Protein AF-A0A966S1T7-F1 (afdb_monomer)

Structure (mmCIF, N/CA/C/O backbone):
data_AF-A0A966S1T7-F1
#
_entry.id   AF-A0A966S1T7-F1
#
loop_
_atom_site.group_PDB
_atom_site.id
_atom_site.type_symbol
_atom_site.label_atom_id
_atom_site.label_alt_id
_atom_site.label_comp_id
_atom_site.label_asym_id
_atom_site.label_entity_id
_atom_site.label_seq_id
_atom_site.pdbx_PDB_ins_code
_atom_site.Cartn_x
_atom_site.Cartn_y
_atom_site.Cartn_z
_atom_site.occupancy
_atom_site.B_iso_or_equiv
_atom_site.auth_seq_id
_atom_site.auth_comp_id
_atom_site.auth_asym_id
_atom_site.auth_atom_id
_atom_site.pdbx_PDB_model_num
ATOM 1 N N . MET A 1 1 ? 16.660 -21.761 -14.910 1.00 44.38 1 MET A N 1
ATOM 2 C CA . MET A 1 1 ? 16.344 -20.507 -14.194 1.00 44.38 1 MET A CA 1
ATOM 3 C C . MET A 1 1 ? 16.220 -19.428 -15.250 1.00 44.38 1 MET A C 1
ATOM 5 O O . MET A 1 1 ? 17.235 -19.074 -15.832 1.00 44.38 1 MET A O 1
ATOM 9 N N . ASN A 1 2 ? 15.005 -18.988 -15.578 1.00 51.72 2 ASN A N 1
ATOM 10 C CA . ASN A 1 2 ? 14.845 -17.870 -16.508 1.00 51.72 2 ASN A CA 1
ATOM 11 C C . ASN A 1 2 ? 15.323 -16.607 -15.789 1.00 51.72 2 ASN A C 1
ATOM 13 O O . ASN A 1 2 ? 14.786 -16.255 -14.741 1.00 51.72 2 ASN A O 1
ATOM 17 N N . ALA A 1 3 ? 16.387 -15.991 -16.300 1.00 76.38 3 ALA A N 1
ATOM 18 C CA . ALA A 1 3 ? 16.872 -14.723 -15.782 1.00 76.38 3 ALA A CA 1
ATOM 19 C C . ALA A 1 3 ? 15.854 -13.641 -16.159 1.00 76.38 3 ALA A C 1
ATOM 21 O O . ALA A 1 3 ? 15.618 -13.395 -17.342 1.00 76.38 3 ALA A O 1
ATOM 22 N N . TYR A 1 4 ? 15.210 -13.040 -15.161 1.00 85.06 4 TYR A N 1
ATOM 23 C CA . TYR A 1 4 ? 14.404 -11.842 -15.372 1.00 85.06 4 TYR A CA 1
ATOM 24 C C . TYR A 1 4 ? 15.305 -10.680 -15.795 1.00 85.06 4 TYR A C 1
ATOM 26 O O . TYR A 1 4 ? 16.477 -10.658 -15.404 1.00 85.06 4 TYR A O 1
ATOM 34 N N . PRO A 1 5 ? 14.795 -9.714 -16.579 1.00 89.75 5 PRO A N 1
ATOM 35 C CA . PRO A 1 5 ? 15.569 -8.523 -16.881 1.00 89.75 5 PRO A CA 1
ATOM 36 C C . PRO A 1 5 ? 15.854 -7.749 -15.593 1.00 89.75 5 PRO A C 1
ATOM 38 O O . PRO A 1 5 ? 14.998 -7.626 -14.716 1.00 89.75 5 PRO A O 1
ATOM 41 N N . GLU A 1 6 ? 17.074 -7.235 -15.484 1.00 90.12 6 GLU A N 1
ATOM 42 C CA . GLU A 1 6 ? 17.508 -6.477 -14.318 1.00 90.12 6 GLU A CA 1
ATOM 43 C C . GLU A 1 6 ? 17.137 -4.995 -14.490 1.00 90.12 6 GLU A C 1
ATOM 45 O O . GLU A 1 6 ? 17.542 -4.373 -15.485 1.00 90.12 6 GLU A O 1
ATOM 50 N N . PRO A 1 7 ? 16.356 -4.410 -13.563 1.00 92.69 7 PRO A N 1
ATOM 51 C CA . PRO A 1 7 ? 16.005 -2.999 -13.632 1.00 92.69 7 PRO A CA 1
ATOM 52 C C . PRO A 1 7 ? 17.260 -2.131 -13.459 1.00 92.69 7 PRO A C 1
ATOM 54 O O . PRO A 1 7 ? 18.087 -2.362 -12.583 1.00 92.69 7 PRO A O 1
ATOM 57 N N . GLN A 1 8 ? 17.401 -1.109 -14.302 1.00 94.44 8 GLN A N 1
ATOM 58 C CA . GLN A 1 8 ? 18.573 -0.221 -14.343 1.00 94.44 8 GLN A CA 1
ATOM 59 C C . GLN A 1 8 ? 18.478 0.954 -13.352 1.00 94.44 8 GLN A C 1
ATOM 61 O O . GLN A 1 8 ? 19.361 1.810 -13.292 1.00 94.44 8 GLN A O 1
ATOM 66 N N . CYS A 1 9 ? 17.378 1.031 -12.606 1.00 92.81 9 CYS A N 1
ATOM 67 C CA . CYS A 1 9 ? 17.121 1.971 -11.523 1.00 92.81 9 CYS A CA 1
ATOM 68 C C . CYS A 1 9 ? 16.110 1.337 -10.545 1.00 92.81 9 CYS A C 1
ATOM 70 O O . CYS A 1 9 ? 15.500 0.323 -10.891 1.00 92.81 9 CYS A O 1
ATOM 72 N N . PRO A 1 10 ? 15.897 1.914 -9.350 1.00 95.19 10 PRO A N 1
ATOM 73 C CA . PRO A 1 10 ? 14.843 1.491 -8.438 1.00 95.19 10 PRO A CA 1
ATOM 74 C C . PRO A 1 10 ? 13.493 1.382 -9.143 1.00 95.19 10 PRO A C 1
ATOM 76 O O . PRO A 1 10 ? 13.160 2.218 -9.990 1.00 95.19 10 PRO A O 1
ATOM 79 N N . ILE A 1 11 ? 12.701 0.379 -8.767 1.00 94.94 11 ILE A N 1
ATOM 80 C CA . ILE A 1 11 ? 11.335 0.250 -9.268 1.00 94.94 11 ILE A CA 1
ATOM 81 C C . ILE A 1 11 ? 10.472 1.385 -8.712 1.00 94.94 11 ILE A C 1
ATOM 83 O O . ILE A 1 11 ? 10.557 1.742 -7.535 1.00 94.94 11 ILE A O 1
ATOM 87 N N . ILE A 1 12 ? 9.645 1.973 -9.571 1.00 94.75 12 ILE A N 1
ATOM 88 C CA . ILE A 1 12 ? 8.763 3.077 -9.195 1.00 94.75 12 ILE A CA 1
ATOM 89 C C . ILE A 1 12 ? 7.425 2.480 -8.774 1.00 94.75 12 ILE A C 1
ATOM 91 O O . ILE A 1 12 ? 6.730 1.880 -9.591 1.00 94.75 12 ILE A O 1
ATOM 95 N N . ILE A 1 13 ? 7.068 2.647 -7.504 1.00 94.38 13 ILE A N 1
ATOM 96 C CA . ILE A 1 13 ? 5.838 2.104 -6.920 1.00 94.38 13 ILE A CA 1
ATOM 97 C C . ILE A 1 13 ? 4.920 3.263 -6.543 1.00 94.38 13 ILE A C 1
ATOM 99 O O . ILE A 1 13 ? 5.380 4.290 -6.050 1.00 94.38 13 ILE A O 1
ATOM 103 N N . ARG A 1 14 ? 3.610 3.092 -6.718 1.00 92.31 14 ARG A N 1
ATOM 104 C CA . ARG A 1 14 ? 2.630 4.033 -6.165 1.00 92.31 14 ARG A CA 1
ATOM 105 C C . ARG A 1 14 ? 2.341 3.690 -4.711 1.00 92.31 14 ARG A C 1
ATOM 107 O O . ARG A 1 14 ? 1.796 2.620 -4.425 1.00 92.31 14 ARG A O 1
ATOM 114 N N . TYR A 1 15 ? 2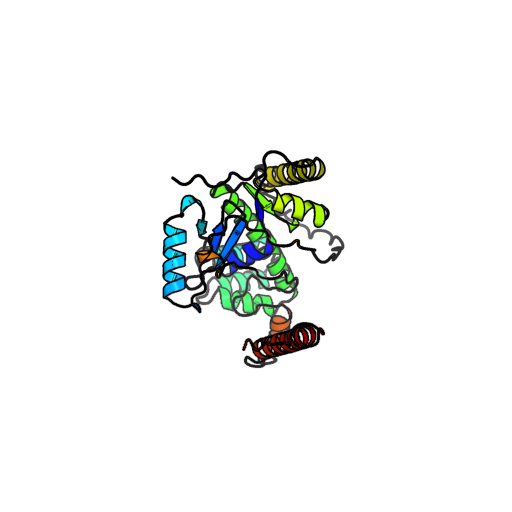.688 4.596 -3.805 1.00 91.88 15 TYR A N 1
ATOM 115 C CA . TYR A 1 15 ? 2.495 4.420 -2.372 1.00 91.88 15 TYR A CA 1
ATOM 116 C C . TYR A 1 15 ? 1.029 4.149 -2.018 1.00 91.88 15 TYR A C 1
ATOM 118 O O . TYR A 1 15 ? 0.757 3.208 -1.279 1.00 91.88 15 TYR A O 1
ATOM 126 N N . HIS A 1 16 ? 0.082 4.912 -2.572 1.00 90.12 16 HIS A N 1
ATOM 127 C CA . HIS A 1 16 ? -1.339 4.766 -2.221 1.00 90.12 16 HIS A CA 1
ATOM 128 C C . HIS A 1 16 ? -1.910 3.382 -2.560 1.00 90.12 16 HIS A C 1
ATOM 130 O O . HIS A 1 16 ? -2.676 2.827 -1.776 1.00 90.12 16 HIS A O 1
ATOM 136 N N . ARG A 1 17 ? -1.506 2.782 -3.688 1.00 91.75 17 ARG A N 1
ATOM 137 C CA . ARG A 1 17 ? -1.959 1.431 -4.056 1.00 91.75 17 ARG A CA 1
ATOM 138 C C . ARG A 1 17 ? -1.378 0.373 -3.136 1.00 91.75 17 ARG A C 1
ATOM 140 O O . ARG A 1 17 ? -2.075 -0.565 -2.764 1.00 91.75 17 ARG A O 1
ATOM 147 N N . LEU A 1 18 ? -0.108 0.526 -2.763 1.00 94.06 18 LEU A N 1
ATOM 148 C CA . LEU A 1 18 ? 0.525 -0.402 -1.835 1.00 94.06 18 LEU A CA 1
ATOM 149 C C . LEU A 1 18 ? -0.058 -0.253 -0.426 1.00 94.06 18 LEU A C 1
ATOM 151 O O . LEU A 1 18 ? -0.283 -1.255 0.242 1.00 94.06 18 LEU A O 1
ATOM 155 N N . LEU A 1 19 ? -0.376 0.970 -0.003 1.00 92.94 19 LEU A N 1
ATOM 156 C CA . LEU A 1 19 ? -1.130 1.230 1.219 1.00 92.94 19 LEU A CA 1
ATOM 157 C C . LEU A 1 19 ? -2.484 0.522 1.195 1.00 92.94 19 LEU A C 1
ATOM 159 O O . LEU A 1 19 ? -2.808 -0.195 2.135 1.00 92.94 19 LEU A O 1
ATOM 163 N N . GLU A 1 20 ? -3.248 0.670 0.115 1.00 90.62 20 GLU A N 1
ATOM 164 C CA . GLU A 1 20 ? -4.546 0.016 -0.025 1.00 90.62 20 GLU A CA 1
ATOM 165 C C . GLU A 1 20 ? -4.427 -1.513 0.012 1.00 90.62 20 GLU A C 1
ATOM 167 O O . GLU A 1 20 ? -5.195 -2.162 0.722 1.00 90.62 20 GLU A O 1
ATOM 172 N N . ALA A 1 21 ? -3.421 -2.082 -0.660 1.00 92.81 21 ALA A N 1
ATOM 173 C CA . ALA A 1 21 ? -3.119 -3.510 -0.597 1.00 92.81 21 ALA A CA 1
ATOM 174 C C . ALA A 1 21 ? -2.789 -3.962 0.837 1.00 92.81 21 ALA A C 1
ATOM 176 O O . ALA A 1 21 ? -3.342 -4.947 1.310 1.00 92.81 21 ALA A O 1
ATOM 177 N N . PHE A 1 22 ? -1.950 -3.225 1.573 1.00 92.75 22 PHE A N 1
ATOM 178 C CA . PHE A 1 22 ? -1.634 -3.524 2.979 1.00 92.75 22 PHE A CA 1
ATOM 179 C C . PHE A 1 22 ? -2.853 -3.433 3.899 1.00 92.75 22 PHE A C 1
ATOM 181 O O . PHE A 1 22 ? -2.968 -4.188 4.862 1.00 92.75 22 PHE A O 1
ATOM 188 N N . SER A 1 23 ? -3.738 -2.478 3.635 1.00 88.12 23 SER A N 1
ATOM 189 C CA . SER A 1 23 ? -4.919 -2.236 4.453 1.00 88.12 23 SER A CA 1
ATOM 190 C C . SER A 1 23 ? -6.055 -3.222 4.187 1.00 88.12 23 SER A C 1
ATOM 192 O O . SER A 1 23 ? -6.834 -3.504 5.097 1.00 88.12 23 SER A O 1
ATOM 194 N N . ARG A 1 24 ? -6.175 -3.716 2.949 1.00 86.94 24 ARG A N 1
ATOM 195 C CA . ARG A 1 24 ? -7.261 -4.608 2.514 1.00 86.94 24 ARG A CA 1
ATOM 196 C C . ARG A 1 24 ? -6.869 -6.076 2.422 1.00 86.94 24 ARG A C 1
ATOM 198 O O . ARG A 1 24 ? -7.763 -6.894 2.257 1.00 86.94 24 ARG A O 1
ATOM 205 N N . SER A 1 25 ? -5.580 -6.395 2.513 1.00 86.81 25 SER A N 1
ATOM 206 C CA . SER A 1 25 ? -5.106 -7.777 2.554 1.00 86.81 25 SER A CA 1
ATOM 207 C C . SER A 1 25 ? -5.648 -8.479 3.801 1.00 86.81 25 SER A C 1
ATOM 209 O O . SER A 1 25 ? -5.360 -8.076 4.933 1.00 86.81 25 SER A O 1
ATOM 211 N N . ASP A 1 26 ? -6.450 -9.515 3.583 1.00 84.50 26 ASP A N 1
ATOM 212 C CA . ASP A 1 26 ? -7.080 -10.351 4.604 1.00 84.50 26 ASP A CA 1
ATOM 213 C C . ASP A 1 26 ? -7.196 -11.796 4.100 1.00 84.50 26 ASP A C 1
ATOM 215 O O . ASP A 1 26 ? -6.603 -12.153 3.084 1.00 84.50 26 ASP A O 1
ATOM 219 N N . ASP A 1 27 ? -7.889 -12.666 4.830 1.00 81.50 27 ASP A N 1
ATOM 220 C CA . ASP A 1 27 ? -7.986 -14.087 4.482 1.00 81.50 27 ASP A CA 1
ATOM 221 C C . ASP A 1 27 ? -8.718 -14.353 3.155 1.00 81.50 27 ASP A C 1
ATOM 223 O O . ASP A 1 27 ? -8.513 -15.411 2.569 1.00 81.50 27 ASP A O 1
ATOM 227 N N . GLU A 1 28 ? -9.492 -13.390 2.648 1.00 81.56 28 GLU A N 1
ATOM 228 C CA . GLU A 1 28 ? -10.223 -13.488 1.379 1.00 81.56 28 GLU A CA 1
ATOM 229 C C . GLU A 1 28 ? -9.525 -12.738 0.235 1.00 81.56 28 GLU A C 1
ATOM 231 O O . GLU A 1 28 ? -9.778 -13.009 -0.936 1.00 81.56 28 GLU A O 1
ATOM 236 N N . ARG A 1 29 ? -8.655 -11.775 0.555 1.00 86.25 29 ARG A N 1
ATOM 237 C CA . ARG A 1 29 ? -8.038 -10.864 -0.414 1.00 86.25 29 ARG A CA 1
ATOM 238 C C . ARG A 1 29 ? -6.527 -10.949 -0.360 1.00 86.25 29 ARG A C 1
ATOM 240 O O . ARG A 1 29 ? -5.885 -10.322 0.483 1.00 86.25 29 ARG A O 1
ATOM 247 N N . ASP A 1 30 ? -5.954 -11.662 -1.322 1.00 91.75 30 ASP A N 1
ATOM 248 C CA . ASP A 1 30 ? -4.508 -11.787 -1.453 1.00 91.75 30 ASP A CA 1
ATOM 249 C C . ASP A 1 30 ? -3.933 -10.783 -2.455 1.00 91.75 30 ASP A C 1
ATOM 251 O O . ASP A 1 30 ? -4.368 -10.671 -3.606 1.00 91.75 30 ASP A O 1
ATOM 255 N N . PHE A 1 31 ? -2.891 -10.078 -2.015 1.00 95.56 31 PHE A N 1
ATOM 256 C CA . PHE A 1 31 ? -2.123 -9.154 -2.839 1.00 95.56 31 PHE A CA 1
ATOM 257 C C . PHE A 1 31 ? -0.670 -9.611 -2.949 1.00 95.56 31 PHE A C 1
ATOM 259 O O . PHE A 1 31 ? -0.078 -10.078 -1.976 1.00 95.56 31 PHE A O 1
ATOM 266 N N . TYR A 1 32 ? -0.062 -9.400 -4.114 1.00 96.25 32 TYR A N 1
ATOM 267 C CA . TYR A 1 32 ? 1.346 -9.689 -4.370 1.00 96.25 32 TYR A CA 1
ATOM 268 C C . TYR A 1 32 ? 2.032 -8.488 -5.014 1.00 96.25 32 TYR A C 1
ATOM 270 O O . TYR A 1 32 ? 1.450 -7.813 -5.858 1.00 96.25 32 TYR A O 1
ATOM 278 N N . LEU A 1 33 ? 3.289 -8.242 -4.653 1.00 96.69 33 LEU A N 1
ATOM 279 C CA . LEU A 1 33 ? 4.147 -7.252 -5.298 1.00 96.69 33 LEU A CA 1
ATOM 280 C C . LEU A 1 33 ? 5.125 -7.939 -6.253 1.00 96.69 33 LEU A C 1
ATOM 282 O O . LEU A 1 33 ? 5.868 -8.837 -5.854 1.00 96.69 33 LEU A O 1
ATOM 286 N N . ASP A 1 34 ? 5.178 -7.463 -7.492 1.00 95.19 34 ASP A N 1
ATOM 287 C CA . ASP A 1 34 ? 6.217 -7.795 -8.459 1.00 95.19 34 ASP A CA 1
ATOM 288 C C . ASP A 1 34 ? 7.508 -7.024 -8.152 1.00 95.19 34 ASP A C 1
ATOM 290 O O . ASP A 1 34 ? 7.573 -5.802 -8.294 1.00 95.19 34 ASP A O 1
ATOM 294 N N . ARG A 1 35 ? 8.570 -7.744 -7.782 1.00 93.25 35 ARG A N 1
ATOM 295 C CA . ARG A 1 35 ? 9.885 -7.152 -7.500 1.00 93.25 35 ARG A CA 1
ATOM 296 C C . ARG A 1 35 ? 10.617 -6.586 -8.713 1.00 93.25 35 ARG A C 1
ATOM 298 O O . ARG A 1 35 ? 11.608 -5.887 -8.524 1.00 93.25 35 ARG A O 1
ATOM 305 N N . ILE A 1 36 ? 10.195 -6.929 -9.926 1.00 92.56 36 ILE A N 1
ATOM 306 C CA . ILE A 1 36 ? 10.909 -6.565 -11.154 1.00 92.56 36 ILE A CA 1
ATOM 307 C C . ILE A 1 36 ? 10.375 -5.254 -11.734 1.00 92.56 36 ILE A C 1
ATOM 309 O O . ILE A 1 36 ? 11.162 -4.416 -12.164 1.00 92.56 36 ILE A O 1
ATOM 313 N N . GLU A 1 37 ? 9.054 -5.054 -11.718 1.00 91.94 37 GLU A N 1
ATOM 314 C CA . GLU A 1 37 ? 8.411 -3.862 -12.301 1.00 91.94 37 GLU A CA 1
ATOM 315 C C . GLU A 1 37 ? 7.580 -3.043 -11.307 1.00 91.94 37 GLU A C 1
ATOM 317 O O . GLU A 1 37 ? 7.163 -1.937 -11.638 1.00 91.94 37 GLU A O 1
ATOM 322 N N . GLY A 1 38 ? 7.329 -3.550 -10.096 1.00 92.69 38 GLY A N 1
ATOM 323 C CA . GLY A 1 38 ? 6.499 -2.866 -9.099 1.00 92.69 38 GLY A CA 1
ATOM 324 C C . GLY A 1 38 ? 4.992 -2.995 -9.322 1.00 92.69 38 GLY A C 1
ATOM 325 O O . GLY A 1 38 ? 4.223 -2.268 -8.693 1.00 92.69 38 GLY A O 1
ATOM 326 N N . ALA A 1 39 ? 4.552 -3.909 -10.192 1.00 94.31 39 ALA A N 1
ATOM 327 C CA . ALA A 1 39 ? 3.140 -4.241 -10.353 1.00 94.31 39 ALA A CA 1
ATOM 328 C C . ALA A 1 39 ? 2.566 -4.845 -9.063 1.00 94.31 39 ALA A C 1
ATOM 330 O O . ALA A 1 39 ? 3.214 -5.667 -8.414 1.00 94.31 39 ALA A O 1
ATOM 331 N N . ILE A 1 40 ? 1.333 -4.475 -8.721 1.00 95.75 40 ILE A N 1
ATOM 332 C CA . ILE A 1 40 ? 0.575 -5.118 -7.646 1.00 95.75 40 ILE A CA 1
ATOM 333 C C . ILE A 1 40 ? -0.435 -6.055 -8.303 1.00 95.75 40 ILE A C 1
ATOM 335 O O . ILE A 1 40 ? -1.181 -5.636 -9.187 1.00 95.75 40 ILE A O 1
ATOM 339 N N . ILE A 1 41 ? -0.435 -7.316 -7.889 1.00 95.56 41 ILE A N 1
ATOM 340 C CA . ILE A 1 41 ? -1.378 -8.342 -8.330 1.00 95.56 41 ILE A CA 1
ATOM 341 C C . ILE A 1 41 ? -2.396 -8.547 -7.214 1.00 95.56 41 ILE A C 1
ATOM 343 O O . ILE A 1 41 ? -2.002 -8.703 -6.061 1.00 95.56 41 ILE A O 1
ATOM 347 N N . TYR A 1 42 ? -3.678 -8.543 -7.554 1.00 94.94 42 TYR A N 1
ATOM 348 C CA . TYR A 1 42 ? -4.786 -8.841 -6.653 1.00 94.94 42 TYR A CA 1
ATOM 349 C C . TYR A 1 42 ? -5.479 -10.110 -7.142 1.00 94.94 42 TYR A C 1
ATOM 351 O O . TYR A 1 42 ? -6.010 -10.126 -8.255 1.00 94.94 42 TYR A O 1
ATOM 359 N N . LEU A 1 43 ? -5.443 -11.175 -6.338 1.00 90.44 43 LEU A N 1
ATOM 360 C CA . LEU A 1 43 ? -6.166 -12.407 -6.643 1.00 90.44 43 LEU A CA 1
ATOM 361 C C . LEU A 1 43 ? -7.645 -12.205 -6.322 1.00 90.44 43 LEU A C 1
ATOM 363 O O . LEU A 1 43 ? -8.091 -12.373 -5.192 1.00 90.44 43 LEU A O 1
ATOM 367 N N . ASP A 1 44 ? -8.379 -11.793 -7.346 1.00 81.56 44 ASP A N 1
ATOM 368 C CA . ASP A 1 44 ? -9.812 -11.570 -7.272 1.00 81.56 44 ASP A CA 1
ATOM 369 C C . ASP A 1 44 ? -10.566 -12.905 -7.318 1.00 81.56 44 ASP A C 1
ATOM 371 O O . ASP A 1 44 ? -10.590 -13.567 -8.359 1.00 81.56 44 ASP A O 1
ATOM 375 N N . LEU A 1 45 ? -11.169 -13.297 -6.192 1.00 81.00 45 LEU A N 1
ATOM 376 C CA . LEU A 1 45 ? -11.943 -14.537 -6.075 1.00 81.00 45 LEU A CA 1
ATOM 377 C C . LEU A 1 45 ? -13.242 -14.515 -6.897 1.00 81.00 45 LEU A C 1
ATOM 379 O O . LEU A 1 45 ? -13.829 -15.571 -7.121 1.00 81.00 45 LEU A O 1
ATOM 383 N N . ASP A 1 46 ? -13.664 -13.346 -7.390 1.00 84.12 46 ASP A N 1
ATOM 384 C CA . ASP A 1 46 ? -14.827 -13.215 -8.274 1.00 84.12 46 ASP A CA 1
ATOM 385 C C . ASP A 1 46 ? -14.542 -13.708 -9.711 1.00 84.12 46 ASP A C 1
ATOM 387 O O . ASP A 1 46 ? -15.452 -13.806 -10.541 1.00 84.12 46 ASP A O 1
ATOM 391 N N . LYS A 1 47 ? -13.280 -14.019 -10.039 1.00 85.94 47 LYS A N 1
ATOM 392 C CA . LYS A 1 47 ? -12.871 -14.531 -11.356 1.00 85.94 47 LYS A CA 1
ATOM 393 C C . LYS A 1 47 ? -13.112 -16.040 -11.508 1.00 85.94 47 LYS A C 1
ATOM 395 O O . LYS A 1 47 ? -13.263 -16.754 -10.519 1.00 85.94 47 LYS A O 1
ATOM 400 N N . PRO A 1 48 ? -13.125 -16.565 -12.752 1.00 91.56 48 PRO A N 1
ATOM 401 C CA . PRO A 1 48 ? -13.267 -17.998 -12.987 1.00 91.56 48 PRO A CA 1
ATOM 402 C C . PRO A 1 48 ? -12.194 -18.815 -12.255 1.00 91.56 48 PRO A C 1
ATOM 404 O O . PRO A 1 48 ? -11.010 -18.485 -12.298 1.00 91.56 48 PRO A O 1
ATOM 407 N N . GLU A 1 49 ? -12.601 -19.926 -11.638 1.00 90.75 49 GLU A N 1
ATOM 408 C CA . GLU A 1 49 ? -11.720 -20.782 -10.826 1.00 90.75 49 GLU A CA 1
ATOM 409 C C . GLU A 1 49 ? -10.491 -21.287 -11.606 1.00 90.75 49 GLU A C 1
ATOM 411 O O . GLU A 1 49 ? -9.403 -21.427 -11.046 1.00 90.75 49 GLU A O 1
ATOM 416 N N . GLU A 1 50 ? -10.642 -21.539 -12.908 1.00 92.50 50 GLU A N 1
ATOM 417 C CA . GLU A 1 50 ? -9.538 -21.942 -13.784 1.00 92.50 50 GLU A CA 1
ATOM 418 C C . GLU A 1 50 ? -8.473 -20.840 -13.906 1.00 92.50 50 GLU A C 1
ATOM 420 O O . GLU A 1 50 ? -7.288 -21.126 -13.731 1.00 92.50 50 GLU A O 1
ATOM 425 N N . GLU A 1 51 ? -8.884 -19.580 -14.106 1.00 91.44 51 GLU A N 1
ATOM 426 C CA . GLU A 1 51 ? -7.969 -18.432 -14.189 1.00 91.44 51 GLU A CA 1
ATOM 427 C C . GLU A 1 51 ? -7.229 -18.208 -12.865 1.00 91.44 51 GLU A C 1
ATOM 429 O O . GLU A 1 51 ? -6.025 -17.953 -12.864 1.00 91.44 51 GLU A O 1
ATOM 434 N N . ILE A 1 52 ? -7.929 -18.342 -11.733 1.00 91.06 52 ILE A N 1
ATOM 435 C CA . ILE A 1 52 ? -7.334 -18.208 -10.395 1.00 91.06 52 ILE A CA 1
ATOM 436 C C . ILE A 1 52 ? -6.274 -19.293 -10.185 1.00 91.06 52 ILE A C 1
ATOM 438 O O . ILE A 1 52 ? -5.142 -18.988 -9.817 1.00 91.06 52 ILE A O 1
ATOM 442 N N . LYS A 1 53 ? -6.592 -20.557 -10.493 1.00 93.00 53 LYS A N 1
ATOM 443 C CA . LYS A 1 53 ? -5.639 -21.672 -10.369 1.00 93.00 53 LYS A CA 1
ATOM 444 C C . LYS A 1 53 ? -4.421 -21.502 -11.272 1.00 93.00 53 LYS A C 1
ATOM 446 O O . LYS A 1 53 ? -3.319 -21.908 -10.901 1.00 93.00 53 LYS A O 1
ATOM 451 N N . GLU A 1 54 ? -4.591 -20.954 -12.472 1.00 93.81 54 GLU A N 1
ATOM 452 C CA . GLU A 1 54 ? -3.470 -20.644 -13.362 1.00 93.81 54 GLU A CA 1
ATOM 453 C C . GLU A 1 54 ? -2.608 -19.500 -12.823 1.00 93.81 54 GLU A C 1
ATOM 455 O O . GLU A 1 54 ? -1.380 -19.620 -12.808 1.00 93.81 54 GLU A O 1
ATOM 460 N N . ALA A 1 55 ? -3.230 -18.436 -12.312 1.00 93.25 55 ALA A N 1
ATOM 461 C CA . ALA A 1 55 ? -2.529 -17.333 -11.666 1.00 93.25 55 ALA A CA 1
ATOM 462 C C . ALA A 1 55 ? -1.743 -17.804 -10.432 1.00 93.25 55 ALA A C 1
ATOM 464 O O . ALA A 1 55 ? -0.567 -17.474 -10.290 1.00 93.25 55 ALA A O 1
ATOM 465 N N . GLU A 1 56 ? -2.333 -18.641 -9.579 1.00 92.88 56 GLU A N 1
ATOM 466 C CA . GLU A 1 56 ? -1.655 -19.238 -8.424 1.00 92.88 56 GLU A CA 1
ATOM 467 C C . GLU A 1 56 ? -0.462 -20.104 -8.834 1.00 92.88 56 GLU A C 1
ATOM 469 O O . GLU A 1 56 ? 0.606 -20.032 -8.219 1.00 92.88 56 GLU A O 1
ATOM 474 N N . LYS A 1 57 ? -0.605 -20.922 -9.884 1.00 93.75 57 LYS A N 1
ATOM 475 C CA . LYS A 1 57 ? 0.510 -21.715 -10.422 1.00 93.75 57 LYS A CA 1
ATOM 476 C C . LYS A 1 57 ? 1.646 -20.814 -10.893 1.00 93.75 57 LYS A C 1
ATOM 478 O O . LYS A 1 57 ? 2.796 -21.098 -10.562 1.00 93.75 57 LYS A O 1
ATOM 483 N N . GLU A 1 58 ? 1.336 -19.736 -11.611 1.00 93.12 58 GLU A N 1
ATOM 484 C CA . GLU A 1 58 ? 2.321 -18.760 -12.084 1.00 93.12 58 GLU A CA 1
ATOM 485 C C . GLU A 1 58 ? 3.036 -18.073 -10.909 1.00 93.12 58 GLU A C 1
ATOM 487 O O . GLU A 1 58 ? 4.268 -18.045 -10.858 1.00 93.12 58 GLU A O 1
ATOM 492 N N . LEU A 1 59 ? 2.284 -17.582 -9.918 1.00 94.00 59 LEU A N 1
ATOM 493 C CA . LEU A 1 59 ? 2.829 -16.934 -8.720 1.00 94.00 59 LEU A CA 1
ATOM 494 C C . LEU A 1 59 ? 3.748 -17.879 -7.935 1.00 94.00 59 LEU A C 1
ATOM 496 O O . LEU A 1 59 ? 4.845 -17.485 -7.537 1.00 94.00 59 LEU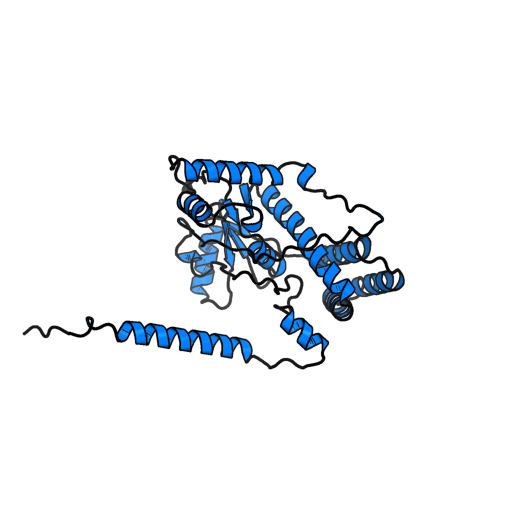 A O 1
ATOM 500 N N . ASN A 1 60 ? 3.349 -19.142 -7.769 1.00 92.44 60 ASN A N 1
ATOM 501 C CA . ASN A 1 60 ? 4.140 -20.155 -7.071 1.00 92.44 60 ASN A CA 1
ATOM 502 C C . ASN A 1 60 ? 5.393 -20.563 -7.858 1.00 92.44 60 ASN A C 1
ATOM 504 O O . ASN A 1 60 ? 6.483 -20.677 -7.286 1.00 92.44 60 ASN A O 1
ATOM 508 N N . HIS A 1 61 ? 5.269 -20.738 -9.178 1.00 92.62 61 HIS A N 1
ATOM 509 C CA . HIS A 1 61 ? 6.396 -21.035 -10.065 1.00 92.62 61 HIS A CA 1
ATOM 510 C C . HIS A 1 61 ? 7.414 -19.882 -10.107 1.00 92.62 61 HIS A C 1
ATOM 512 O O . HIS A 1 61 ? 8.616 -20.087 -10.306 1.00 92.62 61 HIS A O 1
ATOM 518 N N . HIS A 1 62 ? 6.943 -18.660 -9.864 1.00 90.81 62 HIS A N 1
ATOM 519 C CA . HIS A 1 62 ? 7.727 -17.434 -9.848 1.00 90.81 62 HIS A CA 1
ATOM 520 C C . HIS A 1 62 ? 7.754 -16.760 -8.469 1.00 90.81 62 HIS A C 1
ATOM 522 O O . HIS A 1 62 ? 7.803 -15.534 -8.369 1.00 90.81 62 HIS A O 1
ATOM 528 N N . SER A 1 63 ? 7.845 -17.557 -7.401 1.00 87.81 63 SER A N 1
ATOM 529 C CA . SER A 1 63 ? 7.926 -17.088 -6.003 1.00 87.81 63 SER A CA 1
ATOM 530 C C . SER A 1 63 ? 9.130 -16.179 -5.709 1.00 87.81 63 SER A C 1
ATOM 532 O O . SER A 1 63 ? 9.119 -15.369 -4.786 1.00 87.81 63 SER A O 1
ATOM 534 N N . ASN A 1 64 ? 10.179 -16.250 -6.536 1.00 89.12 64 ASN A N 1
ATOM 535 C CA . ASN A 1 64 ? 11.306 -15.316 -6.485 1.00 89.12 64 ASN A CA 1
ATOM 536 C C . ASN A 1 64 ? 11.008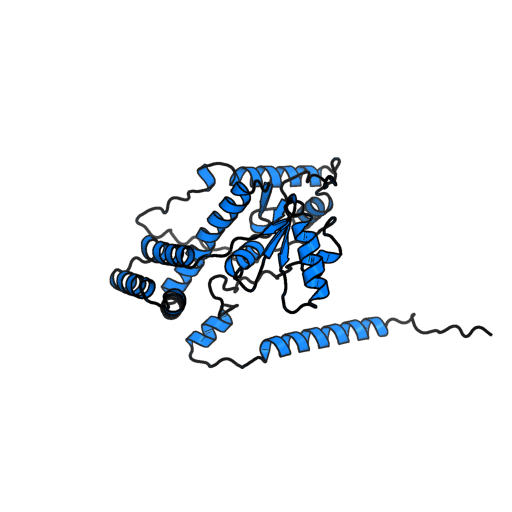 -13.953 -7.137 1.00 89.12 64 ASN A C 1
ATOM 538 O O . ASN A 1 64 ? 11.801 -13.027 -6.998 1.00 89.12 64 ASN A O 1
ATOM 542 N N . ARG A 1 65 ? 9.904 -13.785 -7.852 1.00 92.50 65 ARG A N 1
ATOM 543 C CA . ARG A 1 65 ? 9.507 -12.506 -8.449 1.00 92.50 65 ARG A CA 1
ATOM 544 C C . ARG A 1 65 ? 8.399 -11.849 -7.641 1.00 92.50 65 ARG A C 1
ATOM 546 O O . ARG A 1 65 ? 8.519 -10.671 -7.313 1.00 92.50 65 ARG A O 1
ATOM 553 N N . TYR A 1 66 ? 7.375 -12.621 -7.299 1.00 94.94 66 TYR A N 1
ATOM 554 C CA . TYR A 1 66 ? 6.176 -12.135 -6.630 1.00 94.94 66 TYR A CA 1
ATOM 555 C C . TYR A 1 66 ? 6.251 -12.385 -5.128 1.00 94.94 66 TYR A C 1
ATOM 557 O O . TYR A 1 66 ? 6.493 -13.509 -4.693 1.00 94.94 66 TYR A O 1
ATOM 565 N N . ILE A 1 67 ? 6.050 -11.336 -4.332 1.00 95.25 67 ILE A N 1
ATOM 566 C CA . ILE A 1 67 ? 6.057 -11.426 -2.869 1.00 95.25 67 ILE A CA 1
ATOM 567 C C . ILE A 1 67 ? 4.656 -11.128 -2.341 1.00 95.25 67 ILE A C 1
ATOM 569 O O . ILE A 1 67 ? 4.119 -10.078 -2.691 1.00 95.25 67 ILE A O 1
ATOM 573 N N . PRO A 1 68 ? 4.088 -11.979 -1.471 1.00 95.19 68 PRO A N 1
ATOM 574 C CA . PRO A 1 68 ? 2.800 -11.704 -0.848 1.00 95.19 68 PRO A CA 1
ATOM 575 C C . PRO A 1 68 ? 2.882 -10.482 0.075 1.00 95.19 68 PRO A C 1
ATOM 577 O O . PRO A 1 68 ? 3.789 -10.362 0.905 1.00 95.19 68 PRO A O 1
ATOM 580 N N . VAL A 1 69 ? 1.915 -9.581 -0.063 1.00 95.38 69 VAL A N 1
ATOM 581 C CA . VAL A 1 69 ? 1.722 -8.424 0.814 1.00 95.38 69 VAL A CA 1
ATOM 582 C C . VAL A 1 69 ? 1.203 -8.920 2.169 1.00 95.38 69 VAL A C 1
ATOM 584 O O . VAL A 1 69 ? 0.240 -9.687 2.213 1.00 95.38 69 VAL A O 1
ATOM 587 N N . PRO A 1 70 ? 1.817 -8.510 3.292 1.00 93.44 70 PRO A N 1
ATOM 588 C CA . PRO A 1 70 ? 1.483 -9.051 4.600 1.00 93.44 70 PRO A CA 1
ATOM 589 C C . PRO A 1 70 ? 0.082 -8.624 5.044 1.00 93.44 70 PRO A C 1
ATOM 591 O O . PRO A 1 70 ? -0.271 -7.447 4.973 1.00 93.44 70 PRO A O 1
ATOM 594 N N . LYS A 1 71 ? -0.668 -9.585 5.585 1.00 90.69 71 LYS A N 1
ATOM 595 C CA . LYS A 1 71 ? -1.959 -9.364 6.244 1.00 90.69 71 LYS A CA 1
ATOM 596 C C . LYS A 1 71 ? -1.731 -8.765 7.627 1.00 90.69 71 LYS A C 1
ATOM 598 O O . LYS A 1 71 ? -0.785 -9.141 8.324 1.00 90.69 71 LYS A O 1
ATOM 603 N N . LEU A 1 72 ? -2.584 -7.828 8.030 1.00 86.94 72 LEU A N 1
ATOM 604 C CA . LEU A 1 72 ? -2.508 -7.246 9.365 1.00 86.94 72 LEU A CA 1
ATOM 605 C C . LEU A 1 72 ? -3.174 -8.192 10.362 1.00 86.94 72 LEU A C 1
ATOM 607 O O . LEU A 1 72 ? -4.385 -8.393 10.333 1.00 86.94 72 LEU A O 1
ATOM 611 N N . THR A 1 73 ? -2.389 -8.761 11.272 1.00 88.06 73 THR A N 1
ATOM 612 C CA . THR A 1 73 ? -2.960 -9.624 12.313 1.00 88.06 73 THR A CA 1
ATOM 613 C C . THR A 1 73 ? -3.831 -8.817 13.280 1.00 88.06 73 THR A C 1
ATOM 615 O O . THR A 1 73 ? -3.677 -7.597 13.428 1.00 88.06 73 THR A O 1
ATOM 618 N N . TYR A 1 74 ? -4.720 -9.498 14.008 1.00 85.44 74 TYR A N 1
ATOM 619 C CA . TYR A 1 74 ? -5.506 -8.872 15.078 1.00 85.44 74 TYR A CA 1
ATOM 620 C C . TYR A 1 74 ? -4.610 -8.147 16.099 1.00 85.44 74 TYR A C 1
ATOM 622 O O . TYR A 1 74 ? -4.866 -7.001 16.469 1.00 85.44 74 TYR A O 1
ATOM 630 N N . TYR A 1 75 ? -3.506 -8.784 16.501 1.00 88.31 75 TYR A N 1
ATOM 631 C CA . TYR A 1 75 ? -2.554 -8.209 17.450 1.00 88.31 75 TYR A CA 1
ATOM 632 C C . TYR A 1 75 ? -1.871 -6.945 16.912 1.00 88.31 75 TYR A C 1
ATOM 634 O O . TYR A 1 75 ? -1.754 -5.950 17.627 1.00 88.31 75 TYR A O 1
ATOM 642 N N . GLU A 1 76 ? -1.442 -6.949 15.648 1.00 89.81 76 GLU A N 1
ATOM 643 C CA . GLU A 1 76 ? -0.844 -5.761 15.032 1.00 89.81 76 GLU A CA 1
ATOM 644 C C . GLU A 1 76 ? -1.859 -4.628 14.885 1.00 89.81 76 GLU A C 1
ATOM 646 O O . GLU A 1 76 ? -1.534 -3.485 15.199 1.00 89.81 76 GLU A O 1
ATOM 651 N N . SER A 1 77 ? -3.094 -4.945 14.483 1.00 89.38 77 SER A N 1
ATOM 652 C CA . SER A 1 77 ? -4.197 -3.978 14.418 1.00 89.38 77 SER A CA 1
ATOM 653 C C . SER A 1 77 ? -4.403 -3.301 15.772 1.00 89.38 77 SER A C 1
ATOM 655 O O . SER A 1 77 ? -4.423 -2.073 15.866 1.00 89.38 77 SER A O 1
ATOM 657 N N . LYS A 1 78 ? -4.456 -4.104 16.841 1.00 91.75 78 LYS A N 1
ATOM 658 C CA . LYS A 1 78 ? -4.562 -3.623 18.218 1.00 91.75 78 LYS A CA 1
ATOM 659 C C . LYS A 1 78 ? -3.395 -2.715 18.602 1.00 91.75 78 LYS A C 1
ATOM 661 O O . LYS A 1 78 ? -3.616 -1.632 19.133 1.00 91.75 78 LYS A O 1
ATOM 666 N N . LYS A 1 79 ? -2.160 -3.095 18.268 1.00 92.62 79 LYS A N 1
ATOM 667 C CA . LYS A 1 79 ? -0.969 -2.278 18.548 1.00 92.62 79 LYS A CA 1
ATOM 668 C C . LYS A 1 79 ? -0.959 -0.943 17.811 1.00 92.62 79 LYS A C 1
ATOM 670 O O . LYS A 1 79 ? -0.476 0.038 18.369 1.00 92.62 79 LYS A O 1
ATOM 675 N N . VAL A 1 80 ? -1.484 -0.884 16.587 1.00 92.81 80 VAL A N 1
ATOM 676 C CA . VAL A 1 80 ? -1.634 0.385 15.859 1.00 92.81 80 VAL A CA 1
ATOM 677 C C . VAL A 1 80 ? -2.631 1.295 16.583 1.00 92.81 80 VAL A C 1
ATOM 679 O O . VAL A 1 80 ? -2.311 2.460 16.813 1.00 92.81 80 VAL A O 1
ATOM 682 N N . MET A 1 81 ? -3.783 0.768 17.012 1.00 94.31 81 MET A N 1
ATOM 683 C CA . MET A 1 81 ? -4.769 1.535 17.791 1.00 94.31 81 MET A CA 1
ATOM 684 C C . MET A 1 81 ? -4.188 2.013 19.133 1.00 94.31 81 MET A C 1
ATOM 686 O O . MET A 1 81 ? -4.267 3.195 19.453 1.00 94.31 81 MET A O 1
ATOM 690 N N . GLU A 1 82 ? -3.511 1.139 19.887 1.00 94.69 82 GLU A N 1
ATOM 691 C CA . GLU A 1 82 ? -2.831 1.511 21.139 1.00 94.69 82 GLU A CA 1
ATOM 692 C C . GLU A 1 82 ? -1.755 2.586 20.915 1.00 94.69 82 GLU A C 1
ATOM 694 O O . GLU A 1 82 ? -1.605 3.498 21.730 1.00 94.69 82 GLU A O 1
ATOM 699 N N . GLY A 1 83 ? -0.996 2.489 19.819 1.00 93.94 83 GLY A N 1
ATOM 700 C CA . GLY A 1 83 ? 0.009 3.482 19.441 1.00 93.94 83 GLY A CA 1
ATOM 701 C C . GLY A 1 83 ? -0.613 4.855 19.207 1.00 93.94 83 GLY A C 1
ATOM 702 O O . GLY A 1 83 ? -0.149 5.842 19.774 1.00 93.94 83 GLY A O 1
ATOM 703 N N . PHE A 1 84 ? -1.719 4.912 18.462 1.00 95.62 84 PHE A N 1
ATOM 704 C CA . PHE A 1 84 ? -2.460 6.154 18.242 1.00 95.62 84 PHE A CA 1
ATOM 705 C C . PHE A 1 84 ? -2.910 6.794 19.556 1.00 95.62 84 PHE A C 1
ATOM 707 O O . PHE A 1 84 ? -2.620 7.965 19.813 1.00 95.62 84 PHE A O 1
ATOM 714 N N . VAL A 1 85 ? -3.565 6.007 20.411 1.00 95.25 85 VAL A N 1
ATOM 715 C CA . VAL A 1 85 ? -4.095 6.474 21.696 1.00 95.25 85 VAL A CA 1
ATOM 716 C C . VAL A 1 85 ? -2.983 6.993 22.608 1.00 95.25 85 VAL A C 1
ATOM 718 O O . VAL A 1 85 ? -3.157 7.964 23.339 1.00 95.25 85 VAL A O 1
ATOM 721 N N . ASN A 1 86 ? -1.799 6.386 22.556 1.00 93.06 86 ASN A N 1
ATOM 722 C CA . ASN A 1 86 ? -0.677 6.815 23.381 1.00 93.06 86 ASN A CA 1
ATOM 723 C C . ASN A 1 86 ? 0.083 8.026 22.835 1.00 93.06 86 ASN A C 1
ATOM 725 O O . ASN A 1 86 ? 0.639 8.785 23.632 1.00 93.06 86 ASN A O 1
ATOM 729 N N . GLU A 1 87 ? 0.138 8.199 21.516 1.00 92.50 87 GLU A N 1
ATOM 730 C CA . GLU A 1 87 ? 0.980 9.211 20.871 1.00 92.50 87 GLU A CA 1
ATOM 731 C C . GLU A 1 87 ? 0.224 10.477 20.453 1.00 92.50 87 GLU A C 1
ATOM 733 O O . GLU A 1 87 ? 0.816 11.562 20.427 1.00 92.50 87 GLU A O 1
ATOM 738 N N . LYS A 1 88 ? -1.060 10.350 20.097 1.00 92.56 88 LYS A N 1
ATOM 739 C CA . LYS A 1 88 ? -1.836 11.415 19.441 1.00 92.56 88 LYS A CA 1
ATOM 740 C C . LYS A 1 88 ? -3.065 11.866 20.242 1.00 92.56 88 LYS A C 1
ATOM 742 O O . LYS A 1 88 ? -3.504 13.002 20.058 1.00 92.56 88 LYS A O 1
ATOM 747 N N . VAL A 1 89 ? -3.587 11.032 21.146 1.00 90.69 89 VAL A N 1
ATOM 748 C CA . VAL A 1 89 ? -4.699 11.401 22.041 1.00 90.69 89 VAL A CA 1
ATOM 749 C C . VAL A 1 89 ? -4.133 12.022 23.319 1.00 90.69 89 VAL A C 1
ATOM 751 O O . VAL A 1 89 ? -3.403 11.378 24.073 1.00 90.69 89 VAL A O 1
ATOM 754 N N . TYR A 1 90 ? -4.436 13.302 23.542 1.00 89.75 90 TYR A N 1
ATOM 755 C CA . TYR A 1 90 ? -3.914 14.075 24.679 1.00 89.75 90 TYR A CA 1
ATOM 756 C C . TYR A 1 90 ? -4.909 14.219 25.830 1.00 89.75 90 TYR A C 1
ATOM 758 O O . TYR A 1 90 ? -4.486 14.419 26.966 1.00 89.75 90 TYR A O 1
ATOM 766 N N . ASP A 1 91 ? -6.205 14.142 25.532 1.00 92.19 91 ASP A N 1
ATOM 767 C CA . ASP A 1 91 ? -7.262 14.192 26.535 1.00 92.19 91 ASP A CA 1
ATOM 768 C C . ASP A 1 91 ? -7.306 12.877 27.323 1.00 92.19 91 ASP A C 1
ATOM 770 O O . ASP A 1 91 ? -7.325 11.797 26.729 1.00 92.19 91 ASP A O 1
ATOM 774 N N . ILE A 1 92 ? -7.269 12.970 28.654 1.00 92.06 92 ILE A N 1
ATOM 775 C CA . ILE A 1 92 ? -7.107 11.806 29.538 1.00 92.06 92 ILE A CA 1
ATOM 776 C C . ILE A 1 92 ? -8.369 10.939 29.520 1.00 92.06 92 ILE A C 1
ATOM 778 O O . ILE A 1 92 ? -8.257 9.728 29.345 1.00 92.06 92 ILE A O 1
ATOM 782 N N . ASP A 1 93 ? -9.551 11.549 29.602 1.00 93.12 93 ASP A N 1
ATOM 783 C CA . ASP A 1 93 ? -10.825 10.824 29.637 1.00 93.12 93 ASP A CA 1
ATOM 784 C C . ASP A 1 93 ? -11.078 10.082 28.313 1.00 93.12 93 ASP A C 1
ATOM 786 O O . ASP A 1 93 ? -11.473 8.913 28.291 1.00 93.12 93 ASP A O 1
ATOM 790 N N . THR A 1 94 ? -10.790 10.740 27.185 1.00 92.50 94 THR A N 1
ATOM 791 C CA . THR A 1 94 ? -10.854 10.136 25.845 1.00 92.50 94 THR A CA 1
ATOM 792 C C . THR A 1 94 ? -9.858 8.990 25.710 1.00 92.50 94 THR A C 1
ATOM 794 O O . THR A 1 94 ? -10.179 7.935 25.158 1.00 92.50 94 THR A O 1
ATOM 797 N N . LYS A 1 95 ? -8.640 9.178 26.227 1.00 94.31 95 LYS A N 1
ATOM 798 C CA . LYS A 1 95 ? -7.594 8.160 26.203 1.00 94.31 95 LYS A CA 1
ATOM 799 C C . LYS A 1 95 ? -7.996 6.914 26.992 1.00 94.31 95 LYS A C 1
ATOM 801 O O . LYS A 1 95 ? -7.839 5.814 26.468 1.00 94.31 95 LYS A O 1
ATOM 806 N N . GLU A 1 96 ? -8.511 7.071 28.208 1.00 94.25 96 GLU A N 1
ATOM 807 C CA . GLU A 1 96 ? -8.976 5.950 29.035 1.00 94.25 96 GLU A CA 1
ATOM 808 C C . GLU A 1 96 ? -10.114 5.189 28.347 1.00 94.25 96 GLU A C 1
ATOM 810 O O . GLU A 1 96 ? -9.997 3.980 28.143 1.00 94.25 96 GLU A O 1
ATOM 815 N N . LYS A 1 97 ? -11.138 5.897 27.846 1.00 95.00 97 LYS A N 1
ATOM 816 C CA . LYS A 1 97 ? -12.230 5.278 27.072 1.00 95.00 97 LYS A CA 1
ATOM 817 C C . LYS A 1 97 ? -11.734 4.471 25.876 1.00 95.00 97 LYS A C 1
ATOM 819 O O . LYS A 1 97 ? -12.189 3.351 25.656 1.00 95.00 97 LYS A O 1
ATOM 824 N N . LEU A 1 98 ? -10.816 5.024 25.085 1.00 94.50 98 LEU A N 1
ATOM 825 C CA . LEU A 1 98 ? -10.286 4.337 23.908 1.00 94.50 98 LEU A CA 1
ATOM 826 C C . LEU A 1 98 ? -9.473 3.089 24.283 1.00 94.50 98 LEU A C 1
ATOM 828 O O . LEU A 1 98 ? -9.559 2.081 23.583 1.00 94.50 98 LEU A O 1
ATOM 832 N N . LEU A 1 99 ? -8.709 3.119 25.380 1.00 94.50 99 LEU A N 1
ATOM 833 C CA . LEU A 1 99 ? -7.977 1.942 25.870 1.00 94.50 99 LEU A CA 1
ATOM 834 C C . LEU A 1 99 ? -8.917 0.841 26.379 1.00 94.50 99 LEU A C 1
ATOM 836 O O . LEU A 1 99 ? -8.656 -0.345 26.135 1.00 94.50 99 LEU A O 1
ATOM 840 N N . ASP A 1 100 ? -10.020 1.221 27.020 1.00 94.88 100 ASP A N 1
ATOM 841 C CA . ASP A 1 100 ? -11.068 0.287 27.435 1.00 94.88 100 ASP A CA 1
ATOM 842 C C . ASP A 1 100 ? -11.736 -0.363 26.215 1.00 94.88 100 ASP A C 1
ATOM 844 O O . ASP A 1 100 ? -11.842 -1.590 26.145 1.00 94.88 100 ASP A O 1
ATOM 848 N N . ILE A 1 101 ? -12.085 0.433 25.196 1.00 94.19 101 ILE A N 1
ATOM 849 C CA . ILE A 1 101 ? -12.629 -0.063 23.921 1.00 94.19 101 ILE A CA 1
ATOM 850 C C . ILE A 1 101 ? -11.666 -1.058 23.264 1.00 94.19 101 ILE A C 1
ATOM 852 O O . ILE A 1 101 ? -12.071 -2.152 22.868 1.00 94.19 101 ILE A O 1
ATOM 856 N N . ILE A 1 102 ? -10.377 -0.723 23.198 1.00 93.69 102 ILE A N 1
ATOM 857 C CA . ILE A 1 102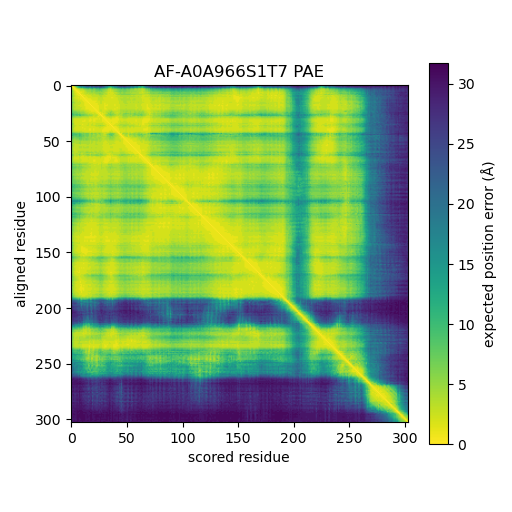 ? -9.330 -1.574 22.618 1.00 93.69 102 ILE A CA 1
ATOM 858 C C . ILE A 1 102 ? -9.182 -2.916 23.366 1.00 93.69 102 ILE A C 1
ATOM 860 O O . ILE A 1 102 ? -8.686 -3.910 22.818 1.00 93.69 102 ILE A O 1
ATOM 864 N N . SER A 1 103 ? -9.593 -2.968 24.630 1.00 91.12 103 SER A N 1
ATOM 865 C CA . SER A 1 103 ? -9.556 -4.173 25.462 1.00 91.12 103 SER A CA 1
ATOM 866 C C . SER A 1 103 ? -10.804 -5.055 25.324 1.00 91.12 103 SER A C 1
ATOM 868 O O . SER A 1 103 ? -10.788 -6.186 25.808 1.00 91.12 103 SER A O 1
ATOM 870 N N . SER A 1 104 ? -11.844 -4.584 24.629 1.00 90.88 104 SER A N 1
ATOM 871 C CA . SER A 1 104 ? -13.096 -5.316 24.386 1.00 90.88 104 SER A CA 1
ATOM 872 C C . SER A 1 104 ? -12.992 -6.375 23.267 1.00 90.88 104 SER A C 1
ATOM 874 O O . SER A 1 104 ? -11.982 -6.460 22.567 1.00 90.88 104 SER A O 1
ATOM 876 N N . GLN A 1 105 ? -14.033 -7.210 23.102 1.00 81.38 105 GLN A N 1
ATOM 877 C CA . GLN A 1 105 ? -14.085 -8.268 22.074 1.00 81.38 105 GLN A CA 1
ATOM 878 C C . GLN A 1 105 ? -14.141 -7.725 20.634 1.00 81.38 105 GLN A C 1
ATOM 880 O O . GLN A 1 105 ? -13.536 -8.320 19.748 1.00 81.38 105 GLN A O 1
ATOM 885 N N . GLU A 1 106 ? -14.804 -6.589 20.408 1.00 86.31 106 GLU A N 1
ATOM 886 C CA . GLU A 1 106 ? -14.966 -5.948 19.088 1.00 86.31 106 GLU A CA 1
ATOM 887 C C . GLU A 1 106 ? -14.142 -4.655 19.012 1.00 86.31 106 GLU A C 1
ATOM 889 O O . GLU A 1 106 ? -14.609 -3.582 18.629 1.00 86.31 106 GLU A O 1
ATOM 894 N N . ALA A 1 107 ? -12.886 -4.753 19.453 1.00 87.06 107 ALA A N 1
ATOM 895 C CA . ALA A 1 107 ? -12.005 -3.610 19.658 1.00 87.06 107 ALA A CA 1
ATOM 896 C C . ALA A 1 107 ? -11.861 -2.716 18.419 1.00 87.06 107 ALA A C 1
ATOM 898 O O . ALA A 1 107 ? -11.833 -1.499 18.558 1.00 87.06 107 ALA A O 1
ATOM 899 N N . LYS A 1 108 ? -11.755 -3.296 17.217 1.00 86.25 108 LYS A N 1
ATOM 900 C CA . LYS A 1 108 ? -11.517 -2.536 15.981 1.00 86.25 108 LYS A CA 1
ATOM 901 C C . LYS A 1 108 ? -12.758 -1.754 15.561 1.00 86.25 108 LYS A C 1
ATOM 903 O O . LYS A 1 108 ? -12.655 -0.565 15.273 1.00 86.25 108 LYS A O 1
ATOM 908 N N . GLU A 1 109 ? -13.911 -2.409 15.519 1.00 85.19 109 GLU A N 1
ATOM 909 C CA . GLU A 1 109 ? -15.180 -1.812 15.114 1.00 85.19 109 GLU A CA 1
ATOM 910 C C . GLU A 1 109 ? -15.581 -0.693 16.076 1.00 85.19 109 GLU A C 1
ATOM 912 O O . GLU A 1 109 ? -15.811 0.427 15.625 1.00 85.19 109 GLU A O 1
ATOM 917 N N . ASN A 1 110 ? -15.552 -0.971 17.381 1.00 88.25 110 ASN A N 1
ATOM 918 C CA . ASN A 1 110 ? -15.914 -0.008 18.421 1.00 88.25 110 ASN A CA 1
ATOM 919 C C . ASN A 1 110 ? -14.937 1.174 18.475 1.00 88.25 110 ASN A C 1
ATOM 921 O O . ASN A 1 110 ? -15.339 2.313 18.706 1.00 88.25 110 ASN A O 1
ATOM 925 N N . PHE A 1 111 ? -13.641 0.924 18.254 1.00 92.00 111 PHE A N 1
ATOM 926 C CA . PHE A 1 111 ? -12.641 1.988 18.186 1.00 92.00 111 PHE A CA 1
ATOM 927 C C . PHE A 1 111 ? -12.911 2.915 17.004 1.00 92.00 111 PHE A C 1
ATOM 929 O O . PHE A 1 111 ? -12.899 4.133 17.163 1.00 92.00 111 PHE A O 1
ATOM 936 N N . LEU A 1 112 ? -13.166 2.345 15.823 1.00 88.69 112 LEU A N 1
ATOM 937 C CA . LEU A 1 112 ? -13.465 3.136 14.637 1.00 88.69 112 LEU A CA 1
ATOM 938 C C . LEU A 1 112 ? -14.765 3.919 14.808 1.00 88.69 112 LEU A C 1
ATOM 940 O O . LEU A 1 112 ? -14.773 5.095 14.481 1.00 88.69 112 LEU A O 1
ATOM 944 N N . GLU A 1 113 ? -15.817 3.311 15.357 1.00 86.12 113 GLU A N 1
ATOM 945 C CA . GLU A 1 113 ? -17.080 3.994 15.666 1.00 86.12 113 GLU A CA 1
ATOM 946 C C . GLU A 1 113 ? -16.862 5.199 16.585 1.00 86.12 113 GLU A C 1
ATOM 948 O O . GLU A 1 113 ? -17.234 6.316 16.230 1.00 86.12 113 GLU A O 1
ATOM 953 N N . PHE A 1 114 ? -16.133 5.012 17.690 1.00 89.81 114 PHE A N 1
ATOM 954 C CA . PHE A 1 114 ? -15.785 6.118 18.578 1.00 89.81 114 PHE A CA 1
ATOM 955 C C . PHE A 1 114 ? -15.011 7.217 17.844 1.00 89.81 114 PHE A C 1
ATOM 957 O O . PHE A 1 114 ? -15.336 8.396 17.965 1.00 89.81 114 PHE A O 1
ATOM 964 N N . VAL A 1 115 ? -13.968 6.852 17.095 1.00 89.31 115 VAL A N 1
ATOM 965 C CA . VAL A 1 115 ? -13.142 7.821 16.364 1.00 89.31 115 VAL A CA 1
ATOM 966 C C . VAL A 1 115 ? -13.977 8.563 15.321 1.00 89.31 115 VAL A C 1
ATOM 968 O O . VAL A 1 115 ? -13.782 9.762 15.140 1.00 89.31 115 VAL A O 1
ATOM 971 N N . PHE A 1 116 ? -14.930 7.893 14.673 1.00 82.75 116 PHE A N 1
ATOM 972 C CA . PHE A 1 116 ? -15.815 8.518 13.699 1.00 82.75 116 PHE A CA 1
ATOM 973 C C . PHE A 1 116 ? -16.734 9.567 14.329 1.00 82.75 116 PHE A C 1
ATOM 975 O O . PHE A 1 116 ? -16.878 10.647 13.758 1.00 82.75 116 PHE A O 1
ATOM 982 N N . ASP A 1 117 ? -17.267 9.310 15.523 1.00 83.31 117 ASP A N 1
ATOM 983 C CA . ASP A 1 117 ? -18.102 10.275 16.253 1.00 83.31 117 ASP A CA 1
ATOM 984 C C . ASP A 1 117 ? -17.320 11.512 16.738 1.00 83.31 117 ASP A C 1
ATOM 986 O O . ASP A 1 117 ? -17.906 12.543 17.075 1.00 83.31 117 ASP A O 1
ATOM 990 N N . HIS A 1 118 ? -15.984 11.445 16.739 1.00 86.06 118 HIS A N 1
ATOM 991 C CA . HIS A 1 118 ? -15.099 12.507 17.209 1.00 86.06 118 HIS A CA 1
ATOM 992 C C . HIS A 1 118 ? -14.197 13.005 16.073 1.00 86.06 118 HIS A C 1
ATOM 994 O O . HIS A 1 118 ? -13.035 12.614 15.967 1.00 86.06 118 HIS A O 1
ATOM 1000 N N . LEU A 1 119 ? -14.702 13.935 15.251 1.00 83.31 119 LEU A N 1
ATOM 1001 C CA . LEU A 1 119 ? -14.015 14.451 14.050 1.00 83.31 119 LEU A CA 1
ATOM 1002 C C . LEU A 1 119 ? -12.548 14.867 14.281 1.00 83.31 119 LEU A C 1
ATOM 1004 O O . LEU A 1 119 ? -11.686 14.606 13.448 1.00 83.31 119 LEU A O 1
ATOM 1008 N N . THR A 1 120 ? -12.232 15.472 15.429 1.00 86.12 120 THR A N 1
ATOM 1009 C CA . THR A 1 120 ? -10.848 15.854 15.756 1.00 86.12 120 THR A CA 1
ATOM 1010 C C . THR A 1 120 ? -9.928 14.654 15.962 1.00 86.12 120 THR A C 1
ATOM 1012 O O . THR A 1 120 ? -8.744 14.730 15.638 1.00 86.12 120 THR A O 1
ATOM 1015 N N . GLU A 1 121 ? -10.439 13.559 16.523 1.00 88.00 121 GLU A N 1
ATOM 1016 C CA . GLU A 1 121 ? -9.682 12.317 16.677 1.00 88.00 121 GLU A CA 1
ATOM 1017 C C . GLU A 1 121 ? -9.609 11.550 15.357 1.00 88.00 121 GLU A C 1
ATOM 1019 O O . GLU A 1 121 ? -8.565 10.973 15.061 1.00 88.00 121 GLU A O 1
ATOM 1024 N N . LEU A 1 122 ? -10.651 11.622 14.523 1.00 87.12 122 LEU A N 1
ATOM 1025 C CA . LEU A 1 122 ? -10.652 11.074 13.167 1.00 87.12 122 LEU A CA 1
ATOM 1026 C C . LEU A 1 122 ? -9.525 11.651 12.304 1.00 87.12 122 LEU A C 1
ATOM 1028 O O . LEU A 1 122 ? -8.754 10.886 11.722 1.00 87.12 122 LEU A O 1
ATOM 1032 N N . ASP A 1 123 ? -9.375 12.977 12.272 1.00 87.06 123 ASP A N 1
ATOM 1033 C CA . ASP A 1 123 ? -8.314 13.636 11.501 1.00 87.06 123 ASP A CA 1
ATOM 1034 C C . ASP A 1 123 ? -6.919 13.200 11.972 1.00 87.06 123 ASP A C 1
ATOM 1036 O O . ASP A 1 123 ? -6.029 12.890 11.168 1.00 87.06 123 ASP A O 1
ATOM 1040 N N . LYS A 1 124 ? -6.717 13.128 13.295 1.00 91.00 124 LYS A N 1
ATOM 1041 C CA . LYS A 1 124 ? -5.455 12.652 13.880 1.00 91.00 124 LYS A CA 1
ATOM 1042 C C . LYS A 1 124 ? -5.212 11.183 13.554 1.00 91.00 124 LYS A C 1
ATOM 1044 O O . LYS A 1 124 ? -4.069 10.812 13.284 1.00 91.00 124 LYS A O 1
ATOM 1049 N N . TRP A 1 125 ? -6.252 10.351 13.605 1.00 92.38 125 TRP A N 1
ATOM 1050 C CA . TRP A 1 125 ? -6.170 8.925 13.311 1.00 92.38 125 TRP A CA 1
ATOM 1051 C C . TRP A 1 125 ? -5.790 8.696 11.854 1.00 92.38 125 TRP A C 1
ATOM 1053 O O . TRP A 1 125 ? -4.862 7.935 11.593 1.00 92.38 125 TRP A O 1
ATOM 1063 N N . GLN A 1 126 ? -6.419 9.404 10.914 1.00 88.81 126 GLN A N 1
ATOM 1064 C CA . GLN A 1 126 ? -6.087 9.307 9.495 1.00 88.81 126 GLN A CA 1
ATOM 1065 C C . GLN A 1 126 ? -4.618 9.673 9.243 1.00 88.81 126 GLN A C 1
ATOM 1067 O O . GLN A 1 126 ? -3.900 8.916 8.591 1.00 88.81 126 GLN A O 1
ATOM 1072 N N . GLN A 1 127 ? -4.140 10.789 9.806 1.00 88.69 127 GLN A N 1
ATOM 1073 C CA . GLN A 1 127 ? -2.736 11.196 9.678 1.00 88.69 127 GLN A 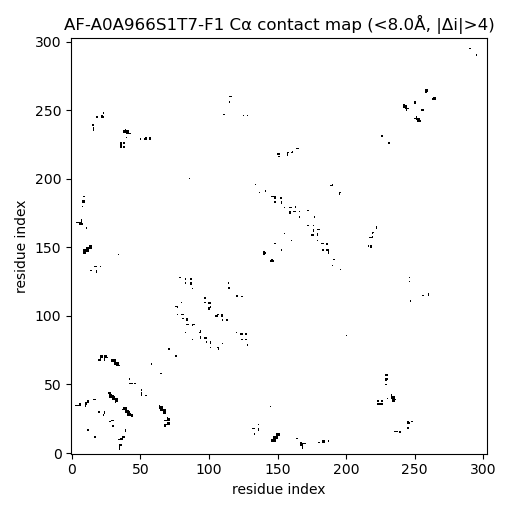CA 1
ATOM 1074 C C . GLN A 1 127 ? -1.783 10.170 10.299 1.00 88.69 127 GLN A C 1
ATOM 1076 O O . GLN A 1 127 ? -0.830 9.740 9.650 1.00 88.69 127 GLN A O 1
ATOM 1081 N N . PHE A 1 128 ? -2.062 9.730 11.529 1.00 91.94 128 PHE A N 1
ATOM 1082 C CA . PHE A 1 128 ? -1.260 8.721 12.218 1.00 91.94 128 PHE A CA 1
ATOM 1083 C C . PHE A 1 128 ? -1.203 7.406 11.442 1.00 91.94 128 PHE A C 1
ATOM 1085 O O . PHE A 1 128 ? -0.129 6.826 11.298 1.00 91.94 128 PHE A O 1
ATOM 1092 N N . TYR A 1 129 ? -2.339 6.944 10.919 1.00 91.50 129 TYR A N 1
ATOM 1093 C CA . TYR A 1 129 ? -2.429 5.707 10.157 1.00 91.50 129 TYR A CA 1
ATOM 1094 C C . TYR A 1 129 ? -1.567 5.783 8.894 1.00 91.50 129 TYR A C 1
ATOM 1096 O O . TYR A 1 129 ? -0.753 4.892 8.658 1.00 91.50 129 TYR A O 1
ATOM 1104 N N . LEU A 1 130 ? -1.672 6.875 8.126 1.00 90.06 130 LEU A N 1
ATOM 1105 C CA . LEU A 1 130 ? -0.865 7.096 6.924 1.00 90.06 130 LEU A CA 1
ATOM 1106 C C . LEU A 1 130 ? 0.637 7.164 7.234 1.00 90.06 130 LEU A C 1
ATOM 1108 O O . LEU A 1 130 ? 1.426 6.512 6.551 1.00 90.06 130 LEU A O 1
ATOM 1112 N N . GLU A 1 131 ? 1.039 7.910 8.268 1.00 89.94 131 GLU A N 1
ATOM 1113 C CA . GLU A 1 131 ? 2.438 8.007 8.710 1.00 89.94 131 GLU A CA 1
ATOM 1114 C C . GLU A 1 131 ? 2.983 6.633 9.126 1.00 89.94 131 GLU A C 1
ATOM 1116 O O . GLU A 1 131 ? 4.054 6.209 8.682 1.00 89.94 131 GLU A O 1
ATOM 1121 N N . ARG A 1 132 ? 2.224 5.908 9.956 1.00 90.38 132 ARG A N 1
ATOM 1122 C CA . ARG A 1 132 ? 2.633 4.616 10.509 1.00 90.38 132 ARG A CA 1
ATOM 1123 C C . ARG A 1 132 ? 2.736 3.543 9.431 1.00 90.38 132 ARG A C 1
ATOM 1125 O O . ARG A 1 132 ? 3.696 2.770 9.438 1.00 90.38 132 ARG A O 1
ATOM 1132 N N . PHE A 1 133 ? 1.781 3.498 8.504 1.00 91.62 133 PHE A N 1
ATOM 1133 C CA . PHE A 1 133 ? 1.813 2.546 7.397 1.00 91.62 133 PHE A CA 1
ATOM 1134 C C . PHE A 1 133 ? 2.895 2.881 6.376 1.00 91.62 133 PHE A C 1
ATOM 1136 O O . PHE A 1 133 ? 3.516 1.950 5.870 1.00 91.62 133 PHE A O 1
ATOM 1143 N N . LYS A 1 134 ? 3.217 4.163 6.139 1.00 91.88 134 LYS A N 1
ATOM 1144 C CA . LYS A 1 134 ? 4.353 4.530 5.277 1.00 91.88 134 LYS A CA 1
ATOM 1145 C C . LYS A 1 134 ? 5.648 3.909 5.787 1.00 91.88 134 LYS A C 1
ATOM 1147 O O . LYS A 1 134 ? 6.351 3.254 5.021 1.00 91.88 134 LYS A O 1
ATOM 1152 N N . VAL A 1 135 ? 5.915 4.034 7.088 1.00 90.44 135 VAL A N 1
ATOM 1153 C CA . VAL A 1 135 ? 7.081 3.405 7.730 1.00 90.44 135 VAL A CA 1
ATOM 1154 C C . VAL A 1 135 ? 7.028 1.879 7.605 1.00 90.44 135 VAL A C 1
ATOM 1156 O O . VAL A 1 135 ? 7.987 1.282 7.125 1.00 90.44 135 VAL A O 1
ATOM 1159 N N . ARG A 1 136 ? 5.897 1.245 7.950 1.00 91.94 136 ARG A N 1
ATOM 1160 C CA . ARG A 1 136 ? 5.731 -0.220 7.861 1.00 91.94 136 ARG A CA 1
ATOM 1161 C C . ARG A 1 136 ? 5.978 -0.758 6.447 1.00 91.94 136 ARG A C 1
ATOM 1163 O O . ARG A 1 136 ? 6.617 -1.794 6.287 1.00 91.94 136 ARG A O 1
ATOM 1170 N N . ILE A 1 137 ? 5.464 -0.074 5.427 1.00 94.62 137 ILE A N 1
ATOM 1171 C CA . ILE A 1 137 ? 5.609 -0.471 4.022 1.00 94.62 137 ILE A CA 1
ATOM 1172 C C . ILE A 1 137 ? 7.071 -0.361 3.588 1.00 94.62 137 ILE A C 1
ATOM 1174 O O . ILE A 1 137 ? 7.593 -1.298 2.989 1.00 94.62 137 ILE A O 1
ATOM 1178 N N . ILE A 1 138 ? 7.750 0.739 3.929 1.00 93.44 138 ILE A N 1
ATOM 1179 C CA . ILE A 1 138 ? 9.183 0.914 3.651 1.00 93.44 138 ILE A CA 1
ATOM 1180 C C . ILE A 1 138 ? 9.997 -0.194 4.331 1.00 93.44 138 ILE A C 1
ATOM 1182 O O . ILE A 1 138 ? 10.810 -0.844 3.677 1.00 93.44 138 ILE A O 1
ATOM 1186 N N . GLU A 1 139 ? 9.752 -0.460 5.617 1.00 91.44 139 GLU A N 1
ATOM 1187 C CA . GLU A 1 139 ? 10.427 -1.528 6.364 1.00 91.44 139 GLU A CA 1
ATOM 1188 C C . GLU A 1 139 ? 10.225 -2.898 5.710 1.00 91.44 139 GLU A C 1
ATOM 1190 O O . GLU A 1 139 ? 11.173 -3.676 5.580 1.00 91.44 139 GLU A O 1
ATOM 1195 N N . TRP A 1 140 ? 9.004 -3.190 5.259 1.00 94.56 140 TRP A N 1
ATOM 1196 C CA . TRP A 1 140 ? 8.697 -4.428 4.556 1.00 94.56 140 TRP A CA 1
ATOM 1197 C C . TRP A 1 140 ? 9.436 -4.525 3.212 1.00 94.56 140 TRP A C 1
ATOM 1199 O O . TRP A 1 140 ? 10.103 -5.530 2.959 1.00 94.56 140 TRP A O 1
ATOM 1209 N N . LEU A 1 141 ? 9.408 -3.475 2.385 1.00 94.69 141 LEU A N 1
ATOM 1210 C CA . LEU A 1 141 ? 10.132 -3.432 1.109 1.00 94.69 141 LEU A CA 1
ATOM 1211 C C . LEU A 1 141 ? 11.642 -3.640 1.312 1.00 94.69 141 LEU A C 1
ATOM 1213 O O . LEU A 1 141 ? 12.257 -4.464 0.628 1.00 94.69 141 LEU A O 1
ATOM 1217 N N . CYS A 1 142 ? 12.228 -2.974 2.310 1.00 91.62 142 CYS A N 1
ATOM 1218 C CA . CYS A 1 142 ? 13.637 -3.120 2.674 1.00 91.62 142 CYS A CA 1
ATOM 1219 C C . CYS A 1 142 ? 13.966 -4.534 3.174 1.00 91.62 142 CYS A C 1
ATOM 1221 O O . CYS A 1 142 ? 14.947 -5.133 2.724 1.00 91.62 142 CYS A O 1
ATOM 1223 N N . LYS A 1 143 ? 13.130 -5.116 4.047 1.00 92.25 143 LYS A N 1
ATOM 1224 C CA . LYS A 1 143 ? 13.283 -6.500 4.536 1.00 92.25 143 LYS A CA 1
ATOM 1225 C C . LYS A 1 143 ? 13.316 -7.506 3.383 1.00 92.25 143 LYS A C 1
ATOM 1227 O O . LYS A 1 143 ? 14.086 -8.464 3.421 1.00 92.25 143 LYS A O 1
ATOM 1232 N N . HIS A 1 144 ? 12.514 -7.268 2.349 1.00 92.38 144 HIS A N 1
ATOM 1233 C CA . HIS A 1 144 ? 12.440 -8.104 1.154 1.00 92.38 144 HIS A CA 1
ATOM 1234 C C . HIS A 1 144 ? 13.461 -7.740 0.060 1.00 92.38 144 HIS A C 1
ATOM 1236 O O . HIS A 1 144 ? 13.435 -8.339 -1.022 1.00 92.38 144 HIS A O 1
ATOM 1242 N N . ARG A 1 145 ? 14.393 -6.818 0.358 1.00 90.81 145 ARG A N 1
ATOM 1243 C CA . ARG A 1 145 ? 15.450 -6.327 -0.543 1.00 90.81 145 ARG A CA 1
ATOM 1244 C C . ARG A 1 145 ? 14.903 -5.796 -1.867 1.00 90.81 145 ARG A C 1
ATOM 1246 O O . ARG A 1 145 ? 15.510 -5.984 -2.917 1.00 90.81 145 ARG A O 1
ATOM 1253 N N . VAL A 1 146 ? 13.740 -5.157 -1.818 1.00 92.12 146 VAL A N 1
ATOM 1254 C CA . VAL A 1 146 ? 13.168 -4.468 -2.971 1.00 92.12 146 VAL A CA 1
ATOM 1255 C C . VAL A 1 146 ? 13.850 -3.109 -3.084 1.00 92.12 146 VAL A C 1
ATOM 1257 O O . VAL A 1 146 ? 13.872 -2.349 -2.118 1.00 92.12 146 VAL A O 1
ATOM 1260 N N . PHE A 1 147 ? 14.433 -2.803 -4.243 1.00 92.62 147 PHE A N 1
ATOM 1261 C CA . PHE A 1 147 ? 15.031 -1.494 -4.496 1.00 92.62 147 PHE A CA 1
ATOM 1262 C C . PHE A 1 147 ? 14.004 -0.594 -5.172 1.00 92.62 147 PHE A C 1
ATOM 1264 O O . PHE A 1 147 ? 13.700 -0.800 -6.342 1.00 92.62 147 PHE A O 1
ATOM 1271 N N . PHE A 1 148 ? 13.437 0.359 -4.433 1.00 94.75 148 PHE A N 1
ATOM 1272 C CA . PHE A 1 148 ? 12.246 1.092 -4.862 1.00 94.75 148 PHE A CA 1
ATOM 1273 C C . PHE A 1 148 ? 12.337 2.598 -4.602 1.00 94.75 148 PHE A C 1
ATOM 1275 O O . PHE A 1 148 ? 13.117 3.055 -3.766 1.00 94.75 148 PHE A O 1
ATOM 1282 N N . THR A 1 149 ? 11.451 3.331 -5.273 1.00 94.81 149 THR A N 1
ATOM 1283 C CA . THR A 1 149 ? 11.093 4.714 -4.957 1.00 94.81 149 THR A CA 1
ATOM 1284 C C . THR A 1 149 ? 9.584 4.896 -5.089 1.00 94.81 149 THR A C 1
ATOM 1286 O O . THR A 1 149 ? 8.968 4.306 -5.979 1.00 94.81 149 THR A O 1
ATOM 1289 N N . PHE A 1 150 ? 8.976 5.715 -4.225 1.00 94.38 150 PHE A N 1
ATOM 1290 C CA . PHE A 1 150 ? 7.571 6.084 -4.386 1.00 94.38 150 PHE A CA 1
ATOM 1291 C C . PHE A 1 150 ? 7.402 7.194 -5.417 1.00 94.38 150 PHE A C 1
ATOM 1293 O O . PHE A 1 150 ? 8.093 8.210 -5.353 1.00 94.38 150 PHE A O 1
ATOM 1300 N N . GLU A 1 151 ? 6.462 7.012 -6.342 1.00 92.81 151 GLU A N 1
ATOM 1301 C CA . GLU A 1 151 ? 6.128 8.009 -7.364 1.00 92.81 151 GLU A CA 1
ATOM 1302 C C . GLU A 1 151 ? 5.712 9.346 -6.742 1.00 92.81 151 GLU A C 1
ATOM 1304 O O . GLU A 1 151 ? 6.132 10.401 -7.205 1.00 92.81 151 GLU A O 1
ATOM 1309 N N . GLU A 1 152 ? 4.960 9.297 -5.644 1.00 89.56 152 GLU A N 1
ATOM 1310 C CA . GLU A 1 152 ? 4.493 10.463 -4.893 1.00 89.56 152 GLU A CA 1
ATOM 1311 C C . GLU A 1 152 ? 5.630 11.313 -4.318 1.00 89.56 152 GLU A C 1
ATOM 1313 O O . GLU A 1 152 ? 5.442 12.500 -4.066 1.00 89.56 152 GLU A O 1
ATOM 1318 N N . ASP A 1 153 ? 6.803 10.717 -4.099 1.00 90.31 153 ASP A N 1
ATOM 1319 C CA . ASP A 1 153 ? 7.946 11.408 -3.515 1.00 90.31 153 ASP A CA 1
ATOM 1320 C C . ASP A 1 153 ? 8.968 11.874 -4.586 1.00 90.31 153 ASP A C 1
ATOM 1322 O O . ASP A 1 153 ? 10.047 12.366 -4.224 1.00 90.31 153 ASP A O 1
ATOM 1326 N N . LEU A 1 154 ? 8.661 11.694 -5.882 1.00 90.56 154 LEU A N 1
ATOM 1327 C CA . LEU A 1 154 ? 9.486 12.113 -7.020 1.00 90.56 154 LEU A CA 1
ATOM 1328 C C . LEU A 1 154 ? 9.032 13.471 -7.568 1.00 90.56 154 LEU A C 1
ATOM 1330 O O . LEU A 1 154 ? 8.035 13.588 -8.276 1.00 90.56 154 LEU A O 1
ATOM 1334 N N . GLU A 1 155 ? 9.833 14.501 -7.322 1.00 86.56 155 GLU A N 1
ATOM 1335 C CA . GLU A 1 155 ? 9.600 15.852 -7.839 1.00 86.56 155 GLU A CA 1
ATOM 1336 C C . GLU A 1 155 ? 10.173 16.001 -9.261 1.00 86.56 155 GLU A C 1
ATOM 1338 O O . GLU A 1 155 ? 11.211 16.628 -9.475 1.00 86.56 155 GLU A O 1
ATOM 1343 N N . MET A 1 156 ? 9.528 15.385 -10.258 1.00 89.00 156 MET A N 1
ATOM 1344 C CA . MET A 1 156 ? 9.934 15.509 -11.665 1.00 89.00 156 MET A CA 1
ATOM 1345 C C . MET A 1 156 ? 8.753 15.550 -12.650 1.00 89.00 156 MET A C 1
ATOM 1347 O O . MET A 1 156 ? 7.658 15.095 -12.323 1.00 89.00 156 MET A O 1
ATOM 1351 N N . PRO A 1 157 ? 8.948 16.068 -13.881 1.00 90.31 157 PRO A N 1
ATOM 1352 C CA . PRO A 1 157 ? 7.883 16.121 -14.881 1.00 90.31 157 PRO A CA 1
ATOM 1353 C C . PRO A 1 157 ? 7.383 14.728 -15.297 1.00 90.31 157 PRO A C 1
ATOM 1355 O O . PRO A 1 157 ? 8.190 13.840 -15.577 1.00 90.31 157 PRO A O 1
ATOM 1358 N N . LYS A 1 158 ? 6.060 14.563 -15.458 1.00 89.44 158 LYS A N 1
ATOM 1359 C CA . LYS A 1 158 ? 5.416 13.293 -15.861 1.00 89.44 158 LYS A CA 1
ATOM 1360 C C . LYS A 1 158 ? 6.060 12.626 -17.069 1.00 89.44 158 LYS A C 1
ATOM 1362 O O . LYS A 1 158 ? 6.429 11.461 -17.006 1.00 89.44 158 LYS A O 1
ATOM 1367 N N . ASN A 1 159 ? 6.239 13.386 -18.147 1.00 90.88 159 ASN A N 1
ATOM 1368 C CA . ASN A 1 159 ? 6.794 12.868 -19.397 1.00 90.88 159 ASN A CA 1
ATOM 1369 C C . ASN A 1 159 ? 8.194 12.272 -19.189 1.00 90.88 159 ASN A C 1
ATOM 1371 O O . ASN A 1 159 ? 8.575 11.324 -19.869 1.00 90.88 159 ASN A O 1
ATOM 1375 N N . LEU A 1 160 ? 8.972 12.831 -18.258 1.00 92.62 160 LEU A N 1
ATOM 1376 C CA . LEU A 1 160 ? 10.299 12.326 -17.933 1.00 92.62 160 LEU A CA 1
ATOM 1377 C C . LEU A 1 160 ? 10.216 11.027 -17.122 1.00 92.62 160 LEU A C 1
ATOM 1379 O O . LEU A 1 160 ? 10.941 10.079 -17.419 1.00 92.62 160 LEU A O 1
ATOM 1383 N N . LEU A 1 161 ? 9.299 10.960 -16.154 1.00 92.75 161 LEU A N 1
ATOM 1384 C CA . LEU A 1 161 ? 9.058 9.759 -15.356 1.00 92.75 161 LEU A CA 1
ATOM 1385 C C . LEU A 1 161 ? 8.504 8.601 -16.206 1.00 92.75 161 LEU A C 1
ATOM 1387 O O . LEU A 1 161 ? 8.953 7.467 -16.067 1.00 92.75 161 LEU A O 1
ATOM 1391 N N . GLU A 1 162 ? 7.597 8.876 -17.145 1.00 93.06 162 GLU A N 1
ATOM 1392 C CA . GLU A 1 162 ? 7.085 7.880 -18.098 1.00 93.06 162 GLU A CA 1
ATOM 1393 C C . GLU A 1 162 ? 8.185 7.341 -19.006 1.00 93.06 162 GLU A C 1
ATOM 1395 O O . GLU A 1 162 ? 8.291 6.129 -19.184 1.00 93.06 162 GLU A O 1
ATOM 1400 N N . LYS A 1 163 ? 9.061 8.210 -19.526 1.00 93.38 163 LYS A N 1
ATOM 1401 C CA . LYS A 1 163 ? 10.249 7.761 -20.263 1.00 93.38 163 LYS A CA 1
ATOM 1402 C C . LYS A 1 163 ? 11.156 6.890 -19.393 1.00 93.38 163 LYS A C 1
ATOM 1404 O O . LYS A 1 163 ? 11.655 5.878 -19.877 1.00 93.38 163 LYS A O 1
ATOM 1409 N N . ALA A 1 164 ? 11.362 7.245 -18.124 1.00 93.50 164 ALA A N 1
ATOM 1410 C CA . ALA A 1 164 ? 12.162 6.436 -17.205 1.00 93.50 164 ALA A CA 1
ATOM 1411 C C . ALA A 1 164 ? 11.553 5.039 -16.995 1.00 93.50 164 ALA A C 1
ATOM 1413 O O . ALA A 1 164 ? 12.273 4.048 -17.116 1.00 93.50 164 ALA A O 1
ATOM 1414 N N . LYS A 1 165 ? 10.229 4.948 -16.790 1.00 93.75 165 LYS A N 1
ATOM 1415 C CA . LYS A 1 165 ? 9.486 3.677 -16.718 1.00 93.75 165 LYS A CA 1
ATOM 1416 C C . LYS A 1 165 ? 9.585 2.878 -18.023 1.00 93.75 165 LYS A C 1
ATOM 1418 O O . LYS A 1 165 ? 9.908 1.692 -18.000 1.00 93.75 165 LYS A O 1
ATOM 1423 N N . LEU A 1 166 ? 9.379 3.525 -19.174 1.00 93.94 166 LEU A N 1
ATOM 1424 C CA . LEU A 1 166 ? 9.518 2.902 -20.496 1.00 93.94 166 LEU A CA 1
ATOM 1425 C C . LEU A 1 166 ? 10.912 2.333 -20.714 1.00 93.94 166 LEU A C 1
ATOM 1427 O O . LEU A 1 166 ? 11.040 1.300 -21.352 1.00 93.94 166 LEU A O 1
ATOM 1431 N N . HIS A 1 167 ? 11.952 2.969 -20.198 1.00 94.31 167 HIS A N 1
ATOM 1432 C CA . HIS A 1 167 ? 13.321 2.514 -20.379 1.00 94.31 167 HIS A CA 1
ATOM 1433 C C . HIS A 1 167 ? 13.856 1.739 -19.169 1.00 94.31 167 HIS A C 1
ATOM 1435 O O . HIS A 1 167 ? 15.063 1.586 -19.071 1.00 94.31 167 HIS A O 1
ATOM 1441 N N . LEU A 1 168 ? 13.022 1.221 -18.255 1.00 94.00 168 LEU A N 1
ATOM 1442 C CA . LEU A 1 168 ? 13.468 0.607 -16.988 1.00 94.00 168 LEU A CA 1
ATOM 1443 C C . LEU A 1 168 ? 14.599 -0.430 -17.143 1.00 94.00 168 LEU A C 1
ATOM 1445 O O . LEU A 1 168 ? 15.515 -0.461 -16.327 1.00 94.00 168 LEU A O 1
ATOM 1449 N N . PHE A 1 169 ? 14.574 -1.234 -18.207 1.00 95.19 169 PHE A N 1
ATOM 1450 C CA . PHE A 1 169 ? 15.543 -2.313 -18.446 1.00 95.19 169 PHE A CA 1
ATOM 1451 C C . PHE A 1 169 ? 16.662 -1.961 -19.434 1.00 95.19 169 PHE A C 1
ATOM 1453 O O . PHE A 1 169 ? 17.587 -2.746 -19.629 1.00 95.19 169 PHE A O 1
ATOM 1460 N N . ASP A 1 170 ? 16.603 -0.792 -20.073 1.00 94.12 170 ASP A N 1
ATOM 1461 C CA . ASP A 1 170 ? 17.524 -0.457 -21.156 1.00 94.12 170 ASP A CA 1
ATOM 1462 C C . ASP A 1 170 ? 18.848 0.065 -20.586 1.00 94.12 170 ASP A C 1
ATOM 1464 O O . ASP A 1 170 ? 18.889 1.087 -19.901 1.00 94.12 170 ASP A O 1
ATOM 1468 N N . VAL A 1 171 ? 19.966 -0.601 -20.873 1.00 92.12 171 VAL A N 1
ATOM 1469 C CA . VAL A 1 171 ? 21.275 -0.192 -20.326 1.00 92.12 171 VAL A CA 1
ATOM 1470 C C . VAL A 1 171 ? 21.725 1.159 -20.896 1.00 92.12 171 VAL A C 1
ATOM 1472 O O . VAL A 1 171 ? 22.231 2.014 -20.174 1.00 92.12 171 VAL A O 1
ATOM 1475 N N . LYS A 1 172 ? 21.520 1.376 -22.200 1.00 93.88 172 LYS A N 1
ATOM 1476 C CA . LYS A 1 172 ? 21.868 2.626 -22.887 1.00 93.88 172 LYS A CA 1
ATOM 1477 C C . LYS A 1 172 ? 20.606 3.445 -23.104 1.00 93.88 172 LYS A C 1
ATOM 1479 O O . LYS A 1 172 ? 19.707 3.001 -23.810 1.00 93.88 172 LYS A O 1
ATOM 1484 N N . VAL A 1 173 ? 20.567 4.643 -22.532 1.00 95.12 173 VAL A N 1
ATOM 1485 C CA . VAL A 1 173 ? 19.412 5.541 -22.609 1.00 95.12 173 VAL A CA 1
ATOM 1486 C C . VAL A 1 173 ? 19.830 6.967 -22.964 1.00 95.12 173 VAL A C 1
ATOM 1488 O O . VAL A 1 173 ? 20.991 7.335 -22.764 1.00 95.12 173 VAL A O 1
ATOM 1491 N N . PRO A 1 174 ? 18.904 7.785 -23.490 1.00 95.88 174 PRO A N 1
ATOM 1492 C CA . PRO A 1 174 ? 19.132 9.210 -23.687 1.00 95.88 174 PRO A CA 1
ATOM 1493 C C . PRO A 1 174 ? 19.506 9.941 -22.384 1.00 95.88 174 PRO A C 1
ATOM 1495 O O . PRO A 1 174 ? 19.201 9.493 -21.277 1.00 95.88 174 PRO A O 1
ATOM 1498 N N . LYS A 1 175 ? 20.176 11.094 -22.517 1.00 95.44 175 LYS A N 1
ATOM 1499 C CA . LYS A 1 175 ? 20.730 11.851 -21.379 1.00 95.44 175 LYS A CA 1
ATOM 1500 C C . LYS A 1 175 ? 19.663 12.304 -20.373 1.00 95.44 175 LYS A C 1
ATOM 1502 O O . LYS A 1 175 ? 19.940 12.311 -19.179 1.00 95.44 175 LYS A O 1
ATOM 1507 N N . ASP A 1 176 ? 18.470 12.668 -20.837 1.00 94.62 176 ASP A N 1
ATOM 1508 C CA . ASP A 1 176 ? 17.339 13.040 -19.976 1.00 94.62 176 ASP A CA 1
ATOM 1509 C C . ASP A 1 176 ? 16.896 11.859 -19.097 1.00 94.62 176 ASP A C 1
ATOM 1511 O O . ASP A 1 176 ? 16.752 12.008 -17.886 1.00 94.62 176 ASP A O 1
ATOM 1515 N N . VAL A 1 177 ? 16.771 10.662 -19.674 1.00 95.44 177 VAL A N 1
ATOM 1516 C CA . VAL A 1 177 ? 16.422 9.437 -18.935 1.00 95.44 177 VAL A CA 1
ATOM 1517 C C . VAL A 1 177 ? 17.508 9.056 -17.928 1.00 95.44 177 VAL A C 1
ATOM 1519 O O . VAL A 1 177 ? 17.187 8.665 -16.808 1.00 95.44 177 VAL A O 1
ATOM 1522 N N . ALA A 1 178 ? 18.788 9.199 -18.285 1.00 95.31 178 ALA A N 1
ATOM 1523 C CA . ALA A 1 178 ? 19.890 8.964 -17.351 1.00 95.31 178 ALA A CA 1
ATOM 1524 C C . ALA A 1 178 ? 19.809 9.902 -16.131 1.00 95.31 178 ALA A C 1
ATOM 1526 O O . ALA A 1 178 ? 19.868 9.438 -14.997 1.00 95.31 178 ALA A O 1
ATOM 1527 N N . GLN A 1 179 ? 19.557 11.196 -16.354 1.00 94.31 179 GLN A N 1
ATOM 1528 C CA . GLN A 1 179 ? 19.352 12.164 -15.270 1.00 94.31 179 GLN A CA 1
ATOM 1529 C C . GLN A 1 179 ? 18.134 11.820 -14.404 1.00 94.31 179 GLN A C 1
ATOM 1531 O O . GLN A 1 179 ? 18.184 11.954 -13.183 1.00 94.31 179 GLN A O 1
ATOM 1536 N N . ALA A 1 180 ? 17.044 11.344 -15.014 1.00 95.12 180 ALA A N 1
ATOM 1537 C CA . ALA A 1 180 ? 15.874 10.892 -14.269 1.00 95.12 180 ALA A CA 1
ATOM 1538 C C . ALA A 1 180 ? 16.208 9.703 -13.355 1.00 95.12 180 ALA A C 1
ATOM 1540 O O . ALA A 1 180 ? 15.810 9.694 -12.190 1.00 95.12 180 ALA A O 1
ATOM 1541 N N . ARG A 1 181 ? 16.988 8.731 -13.849 1.00 95.94 181 ARG A N 1
ATOM 1542 C CA . ARG A 1 181 ? 17.468 7.599 -13.041 1.00 95.94 181 ARG A CA 1
ATOM 1543 C C . ARG A 1 181 ? 18.328 8.052 -11.873 1.00 95.94 181 ARG A C 1
ATOM 1545 O O . ARG A 1 181 ? 18.167 7.508 -10.788 1.00 95.94 181 ARG A O 1
ATOM 1552 N N . ASP A 1 182 ? 19.192 9.045 -12.063 1.00 94.81 182 ASP A N 1
ATOM 1553 C CA . ASP A 1 182 ? 20.012 9.587 -10.976 1.00 94.81 182 ASP A CA 1
ATOM 1554 C C . ASP A 1 182 ? 19.137 10.178 -9.861 1.00 94.81 182 ASP A C 1
ATOM 1556 O O . ASP A 1 182 ? 19.349 9.872 -8.688 1.00 94.81 182 ASP A O 1
ATOM 1560 N N . ILE A 1 183 ? 18.091 10.936 -10.211 1.00 94.25 183 ILE A N 1
ATOM 1561 C CA . ILE A 1 183 ? 17.116 11.463 -9.238 1.00 94.25 183 ILE A CA 1
ATOM 1562 C C . ILE A 1 183 ? 16.408 10.315 -8.501 1.00 94.25 183 ILE A C 1
ATOM 1564 O O . ILE A 1 183 ? 16.306 10.336 -7.272 1.00 94.25 183 ILE A O 1
ATOM 1568 N N . ILE A 1 184 ? 15.958 9.292 -9.235 1.00 95.38 184 ILE A N 1
ATOM 1569 C CA . ILE A 1 184 ? 15.294 8.111 -8.663 1.00 95.38 184 ILE A CA 1
ATOM 1570 C C . ILE A 1 184 ? 16.238 7.362 -7.710 1.00 95.38 184 ILE A C 1
ATOM 1572 O O . ILE A 1 184 ? 15.814 6.985 -6.620 1.00 95.38 184 ILE A O 1
ATOM 1576 N N . ASN A 1 185 ? 17.509 7.189 -8.082 1.00 94.75 185 ASN A N 1
ATOM 1577 C CA . ASN A 1 185 ? 18.543 6.538 -7.273 1.00 94.75 185 ASN A CA 1
ATOM 1578 C C . ASN A 1 185 ? 18.838 7.308 -5.981 1.00 94.75 185 ASN A C 1
ATOM 1580 O O . ASN A 1 185 ? 18.879 6.714 -4.903 1.00 94.75 185 ASN A O 1
ATOM 1584 N N . ILE A 1 186 ? 19.007 8.630 -6.073 1.00 92.94 186 ILE A N 1
ATOM 1585 C CA . ILE A 1 186 ? 19.215 9.503 -4.909 1.00 92.94 186 ILE A CA 1
ATOM 1586 C C . ILE A 1 186 ? 18.028 9.376 -3.953 1.00 92.94 186 ILE A C 1
ATOM 1588 O O . ILE A 1 186 ? 18.211 9.228 -2.741 1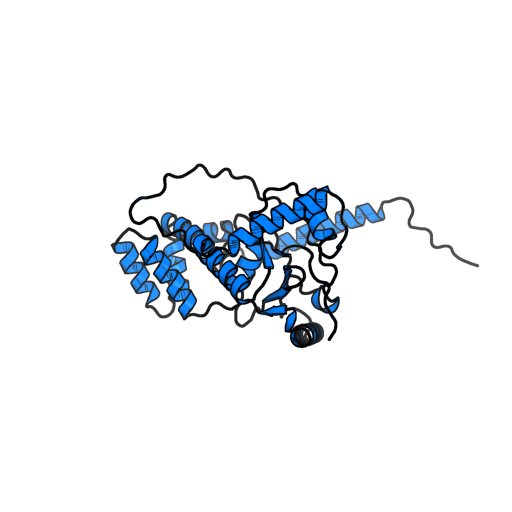.00 92.94 186 ILE A O 1
ATOM 1592 N N . LYS A 1 187 ? 16.802 9.386 -4.491 1.00 92.81 187 LYS A N 1
ATOM 1593 C CA . LYS A 1 187 ? 15.604 9.238 -3.671 1.00 92.81 187 LYS A CA 1
ATOM 1594 C C . LYS A 1 187 ? 15.504 7.849 -3.041 1.00 92.81 187 LYS A C 1
ATOM 1596 O O . LYS A 1 187 ? 15.226 7.765 -1.848 1.00 92.81 187 LYS A O 1
ATOM 1601 N N . ALA A 1 188 ? 15.799 6.781 -3.777 1.00 92.62 188 ALA A N 1
ATOM 1602 C CA . ALA A 1 188 ? 15.803 5.420 -3.242 1.00 92.62 188 ALA A CA 1
ATOM 1603 C C . ALA A 1 188 ? 16.792 5.248 -2.084 1.00 92.62 188 ALA A C 1
ATOM 1605 O O . ALA A 1 188 ? 16.453 4.668 -1.052 1.00 92.62 188 ALA A O 1
ATOM 1606 N N . ALA A 1 189 ? 17.998 5.807 -2.223 1.00 90.38 189 ALA A N 1
ATOM 1607 C CA . ALA A 1 189 ? 19.010 5.783 -1.172 1.00 90.38 189 ALA A CA 1
ATOM 1608 C C . ALA A 1 189 ? 18.505 6.439 0.125 1.00 90.38 189 ALA A C 1
ATOM 1610 O O . ALA A 1 189 ? 18.818 5.964 1.218 1.00 90.38 189 ALA A O 1
ATOM 1611 N N . SER A 1 190 ? 17.650 7.464 0.014 1.00 88.88 190 SER A N 1
ATOM 1612 C CA . SER A 1 190 ? 17.035 8.113 1.175 1.00 88.88 190 SER A CA 1
ATOM 1613 C C . SER A 1 190 ? 16.078 7.213 1.957 1.00 88.88 190 SER A C 1
ATOM 1615 O O . SER A 1 190 ? 15.832 7.505 3.116 1.00 88.88 190 SER A O 1
ATOM 1617 N N . TYR A 1 191 ? 15.558 6.113 1.406 1.00 86.00 191 TYR A N 1
ATOM 1618 C CA . TYR A 1 191 ? 14.783 5.143 2.194 1.00 86.00 191 TYR A CA 1
ATOM 1619 C C . TYR A 1 191 ? 15.677 4.110 2.886 1.00 86.00 191 TYR A C 1
ATOM 1621 O O . TYR A 1 191 ? 15.254 3.476 3.845 1.00 86.00 191 TYR A O 1
ATOM 1629 N N . GLN A 1 192 ? 16.913 3.923 2.421 1.00 74.06 192 GLN A N 1
ATOM 1630 C CA . GLN A 1 192 ? 17.820 2.886 2.920 1.00 74.06 192 GLN A CA 1
ATOM 1631 C C . GLN A 1 192 ? 18.715 3.360 4.071 1.00 74.06 192 GLN A C 1
ATOM 1633 O O . GLN A 1 192 ? 19.238 2.534 4.818 1.00 74.06 192 GLN A O 1
ATOM 1638 N N . SER A 1 193 ? 18.885 4.671 4.255 1.00 70.50 193 SER A N 1
ATOM 1639 C CA . SER A 1 193 ? 19.633 5.221 5.389 1.00 70.50 193 SER A CA 1
ATOM 1640 C C . SER A 1 193 ? 18.889 5.016 6.713 1.00 70.50 193 SER A C 1
ATOM 1642 O O . SER A 1 193 ? 17.712 5.341 6.826 1.00 70.50 193 SER A O 1
ATOM 1644 N N . ALA A 1 194 ? 19.589 4.525 7.742 1.00 52.56 194 ALA A N 1
ATOM 1645 C CA . ALA A 1 194 ? 19.033 4.220 9.069 1.00 52.56 194 ALA A CA 1
ATOM 1646 C C . ALA A 1 194 ? 18.325 5.412 9.762 1.00 52.56 194 ALA A C 1
ATOM 1648 O O . ALA A 1 194 ? 17.475 5.202 10.627 1.00 52.56 194 ALA A O 1
ATOM 1649 N N . ASP A 1 195 ? 18.615 6.649 9.348 1.00 47.41 195 ASP A N 1
ATOM 1650 C CA . ASP A 1 195 ? 18.015 7.874 9.897 1.00 47.41 195 ASP A CA 1
ATOM 1651 C C . ASP A 1 195 ? 16.626 8.211 9.329 1.00 47.41 195 ASP A C 1
ATOM 1653 O O . ASP A 1 195 ? 15.882 9.000 9.913 1.00 47.41 195 ASP A O 1
ATOM 1657 N N . SER A 1 196 ? 16.225 7.585 8.225 1.00 50.25 196 SER A N 1
ATOM 1658 C CA . SER A 1 196 ? 14.934 7.828 7.561 1.00 50.25 196 SER A CA 1
ATOM 1659 C C . SER A 1 196 ? 13.750 7.212 8.308 1.00 50.25 196 SER A C 1
ATOM 1661 O O . SER A 1 196 ? 12.596 7.551 8.051 1.00 50.25 196 SER A O 1
ATOM 1663 N N . TYR A 1 197 ? 14.047 6.304 9.238 1.00 50.97 197 TYR A N 1
ATOM 1664 C CA . TYR A 1 197 ? 13.089 5.444 9.931 1.00 50.97 197 TYR A CA 1
ATOM 1665 C C . TYR A 1 197 ? 12.508 6.072 11.198 1.00 50.97 197 TYR A C 1
ATOM 1667 O O . TYR A 1 197 ? 11.565 5.538 11.779 1.00 50.97 197 TYR A O 1
ATOM 1675 N N . VAL A 1 198 ? 13.055 7.199 11.658 1.00 45.19 198 VAL A N 1
ATOM 1676 C CA . VAL A 1 198 ? 12.672 7.773 12.946 1.00 45.19 198 VAL A CA 1
ATOM 1677 C C . VAL A 1 198 ? 12.540 9.288 12.838 1.00 45.19 198 VAL A C 1
ATOM 1679 O O . VAL A 1 198 ? 13.357 10.044 13.364 1.00 45.19 198 VAL A O 1
ATOM 1682 N N . GLN A 1 199 ? 11.429 9.766 12.272 1.00 44.09 199 GLN A N 1
ATOM 1683 C CA . GLN A 1 199 ? 10.884 11.012 12.806 1.00 44.09 199 GLN A CA 1
ATOM 1684 C C . GLN A 1 199 ? 10.426 10.704 14.232 1.00 44.09 199 GLN A C 1
ATOM 1686 O O . GLN A 1 199 ? 9.292 10.291 14.456 1.00 44.09 199 GLN A O 1
ATOM 1691 N N . LYS A 1 200 ? 11.338 10.820 15.211 1.00 42.12 200 LYS A N 1
ATOM 1692 C CA . LYS A 1 200 ? 10.972 10.692 16.625 1.00 42.12 200 LYS A CA 1
ATOM 1693 C C . LYS A 1 200 ? 9.801 11.648 16.843 1.00 42.12 200 LYS A C 1
ATOM 1695 O O . LYS A 1 200 ? 9.964 12.829 16.513 1.00 42.12 200 LYS A O 1
ATOM 1700 N N . PRO A 1 201 ? 8.654 11.195 17.380 1.00 42.97 201 PRO A N 1
ATOM 1701 C CA . PRO A 1 201 ? 7.590 12.114 17.734 1.00 42.97 201 PRO A CA 1
ATOM 1702 C C . PRO A 1 201 ? 8.210 13.168 18.648 1.00 42.97 201 PRO A C 1
ATOM 1704 O O . PRO A 1 201 ? 8.767 12.844 19.704 1.00 42.97 201 PRO A O 1
ATOM 1707 N N . ARG A 1 202 ? 8.207 14.432 18.207 1.00 41.28 202 ARG A N 1
ATOM 1708 C CA . ARG A 1 202 ? 8.643 15.546 19.048 1.00 41.28 202 ARG A CA 1
ATOM 1709 C C . ARG A 1 202 ? 7.657 15.605 20.209 1.00 41.28 202 ARG A C 1
ATOM 1711 O O . ARG A 1 202 ? 6.573 16.164 20.077 1.00 41.28 202 ARG A O 1
ATOM 1718 N N . ARG A 1 203 ? 8.006 14.962 21.328 1.00 45.84 203 ARG A N 1
ATOM 1719 C CA . ARG A 1 203 ? 7.222 15.012 22.564 1.00 45.84 203 ARG A CA 1
ATOM 1720 C C . ARG A 1 203 ? 6.991 16.480 22.928 1.00 45.84 203 ARG A C 1
ATOM 1722 O O . ARG A 1 203 ? 7.948 17.230 23.095 1.00 45.84 203 ARG A O 1
ATOM 1729 N N . GLY A 1 204 ? 5.724 16.853 23.097 1.00 47.62 204 GLY A N 1
ATOM 1730 C CA . GLY A 1 204 ? 5.353 17.968 23.966 1.00 47.62 204 GLY A CA 1
ATOM 1731 C C . GLY A 1 204 ? 4.990 19.309 23.330 1.00 47.62 204 GLY A C 1
ATOM 1732 O O . GLY A 1 204 ? 4.885 20.276 24.078 1.00 47.62 204 GLY A O 1
ATOM 1733 N N . ARG A 1 205 ? 4.740 19.425 22.019 1.00 49.75 205 ARG A N 1
ATOM 1734 C CA . ARG A 1 205 ? 3.961 20.573 21.505 1.00 49.75 205 ARG A CA 1
ATOM 1735 C C . ARG A 1 205 ? 3.310 20.281 20.153 1.00 49.75 205 ARG A C 1
ATOM 1737 O O . ARG A 1 205 ? 3.971 19.665 19.317 1.00 49.75 205 ARG A O 1
ATOM 1744 N N . PRO A 1 206 ? 2.075 20.765 19.909 1.00 43.66 206 PRO A N 1
ATOM 1745 C CA . PRO A 1 206 ? 1.465 20.701 18.589 1.00 43.66 206 PRO A CA 1
ATOM 1746 C C . PRO A 1 206 ? 2.406 21.346 17.559 1.00 43.66 206 PRO A C 1
ATOM 1748 O O . PRO A 1 206 ? 2.874 22.469 17.793 1.00 43.66 206 PRO A O 1
ATOM 1751 N N . PRO A 1 207 ? 2.718 20.669 16.442 1.00 49.72 207 PRO A N 1
ATOM 1752 C CA . PRO A 1 207 ? 3.381 21.307 15.316 1.00 49.72 207 PRO A CA 1
ATOM 1753 C C . PRO A 1 207 ? 2.551 22.515 14.873 1.00 49.72 207 PRO A C 1
ATOM 1755 O O . PRO A 1 20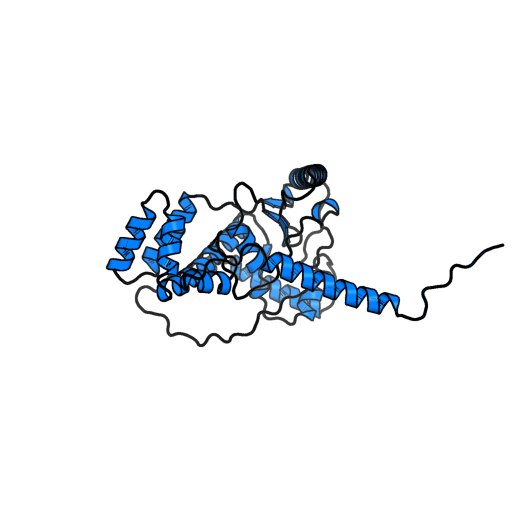7 ? 1.326 22.428 14.781 1.00 49.72 207 PRO A O 1
ATOM 1758 N N . LYS A 1 208 ? 3.199 23.654 14.598 1.00 44.47 208 LYS A N 1
ATOM 1759 C CA . LYS A 1 208 ? 2.524 24.761 13.908 1.00 44.47 208 LYS A CA 1
ATOM 1760 C C . LYS A 1 208 ? 2.009 24.218 12.577 1.00 44.47 208 LYS A C 1
ATOM 1762 O O . LYS A 1 208 ? 2.814 23.718 11.795 1.00 44.47 208 LYS A O 1
ATOM 1767 N N . ALA A 1 209 ? 0.698 24.309 12.355 1.00 44.06 209 ALA A N 1
ATOM 1768 C CA . ALA A 1 209 ? 0.070 23.919 11.102 1.00 44.06 209 ALA A CA 1
ATOM 1769 C C . ALA A 1 209 ? 0.743 24.686 9.958 1.00 44.06 209 ALA A C 1
ATOM 1771 O O . ALA A 1 209 ? 0.593 25.903 9.836 1.00 44.06 209 ALA A O 1
ATOM 1772 N N . LEU A 1 210 ? 1.554 23.984 9.170 1.00 38.94 210 LEU A N 1
ATOM 1773 C CA . LEU A 1 210 ? 2.029 24.504 7.900 1.00 38.94 210 LEU A CA 1
ATOM 1774 C C . LEU A 1 210 ? 0.840 24.447 6.934 1.00 38.94 210 LEU A C 1
ATOM 1776 O O . LEU A 1 210 ? 0.160 23.418 6.895 1.00 38.94 210 LEU A O 1
ATOM 1780 N N . PRO A 1 211 ? 0.554 25.526 6.187 1.00 38.00 211 PRO A N 1
ATOM 1781 C CA . PRO A 1 211 ? -0.505 25.511 5.193 1.00 38.00 211 PRO A CA 1
ATOM 1782 C C . PRO A 1 211 ? -0.200 24.412 4.174 1.00 38.00 211 PRO A C 1
ATOM 1784 O O . PRO A 1 211 ? 0.829 24.435 3.495 1.00 38.00 211 PRO A O 1
ATOM 1787 N N . LYS A 1 212 ? -1.084 23.415 4.129 1.00 48.16 212 LYS A N 1
ATOM 1788 C CA . LYS A 1 212 ? -1.028 22.305 3.187 1.00 48.16 212 LYS A CA 1
ATOM 1789 C C . LYS A 1 212 ? -1.346 22.892 1.815 1.00 48.16 212 LYS A C 1
ATOM 1791 O O . LYS A 1 212 ? -2.474 23.302 1.563 1.00 48.16 212 LYS A O 1
ATOM 1796 N N . VAL A 1 213 ? -0.338 23.024 0.959 1.00 40.72 213 VAL A N 1
ATOM 1797 C CA . VAL A 1 213 ? -0.563 23.384 -0.442 1.00 40.72 213 VAL A CA 1
ATOM 1798 C C . VAL A 1 213 ? -1.174 22.151 -1.101 1.00 40.72 213 VAL A C 1
ATOM 1800 O O . VAL A 1 213 ? -0.473 21.187 -1.400 1.00 40.72 213 VAL A O 1
ATOM 1803 N N . GLU A 1 214 ? -2.497 22.151 -1.246 1.00 46.22 214 GLU A N 1
ATOM 1804 C CA . GLU A 1 214 ? -3.258 21.089 -1.905 1.00 46.22 214 GLU A CA 1
ATOM 1805 C C . GLU A 1 214 ? -3.039 21.178 -3.413 1.00 46.22 214 GLU A C 1
ATOM 1807 O O . GLU A 1 214 ? -3.804 21.786 -4.154 1.00 46.22 214 GLU A O 1
ATOM 1812 N N . THR A 1 215 ? -1.929 20.606 -3.871 1.00 52.62 215 THR A N 1
ATOM 1813 C CA . THR A 1 215 ? -1.775 20.275 -5.287 1.00 52.62 215 THR A CA 1
ATOM 1814 C C . THR A 1 215 ? -2.229 18.832 -5.440 1.00 52.62 215 THR A C 1
ATOM 1816 O O . THR A 1 215 ? -1.681 17.957 -4.767 1.00 52.62 215 THR A O 1
ATOM 1819 N N . GLU A 1 216 ? -3.235 18.572 -6.277 1.00 57.31 216 GLU A N 1
ATOM 1820 C CA . GLU A 1 216 ? -3.639 17.195 -6.562 1.00 57.31 216 GLU A CA 1
ATOM 1821 C C . GLU A 1 216 ? -2.449 16.428 -7.156 1.00 57.31 216 GLU A C 1
ATOM 1823 O O . GLU A 1 216 ? -1.870 16.868 -8.160 1.00 57.31 216 GLU A O 1
ATOM 1828 N N . PRO A 1 217 ? -2.047 15.299 -6.546 1.00 66.56 217 PRO A N 1
ATOM 1829 C CA . PRO A 1 217 ? -0.927 14.529 -7.041 1.00 66.56 217 PRO A CA 1
ATOM 1830 C C . PRO A 1 217 ? -1.269 13.972 -8.418 1.00 66.56 217 PRO A C 1
ATOM 1832 O O . PRO A 1 217 ? -2.338 13.421 -8.682 1.00 66.56 217 PRO A O 1
ATOM 1835 N N . GLN A 1 218 ? -0.325 14.156 -9.323 1.00 67.12 218 GLN A N 1
ATOM 1836 C CA . GLN A 1 218 ? -0.514 13.939 -10.737 1.00 67.12 218 GLN A CA 1
ATOM 1837 C C . GLN A 1 218 ? 0.283 12.693 -11.139 1.00 67.12 218 GLN A C 1
ATOM 1839 O O . GLN A 1 218 ? 1.492 12.761 -11.328 1.00 67.12 218 GLN A O 1
ATOM 1844 N N . PHE A 1 219 ? -0.403 11.561 -11.302 1.00 80.12 219 PHE A N 1
ATOM 1845 C CA . PHE A 1 219 ? 0.237 10.273 -11.602 1.00 80.12 219 PHE A CA 1
ATOM 1846 C C . PHE A 1 219 ? 0.495 10.068 -13.096 1.00 80.12 219 PHE A C 1
ATOM 1848 O O . PHE A 1 219 ? -0.200 10.631 -13.952 1.00 80.12 219 PHE A O 1
ATOM 1855 N N . THR A 1 220 ? 1.510 9.266 -13.391 1.00 86.06 220 THR A N 1
ATOM 1856 C CA . THR A 1 220 ? 1.880 8.803 -14.734 1.00 86.06 220 THR A CA 1
ATOM 1857 C C . THR A 1 220 ? 1.175 7.502 -15.097 1.00 86.06 220 THR A C 1
ATOM 1859 O O . THR A 1 220 ? 0.535 6.878 -14.251 1.00 86.06 220 THR A O 1
ATOM 1862 N N . MET A 1 221 ? 1.261 7.071 -16.355 1.00 85.25 221 MET A N 1
ATOM 1863 C CA . MET A 1 221 ? 0.738 5.761 -16.752 1.00 85.25 221 MET A CA 1
ATOM 1864 C C . MET A 1 221 ? 1.517 4.592 -16.125 1.00 85.25 221 MET A C 1
ATOM 1866 O O . MET A 1 221 ? 2.716 4.683 -15.846 1.00 85.25 221 MET A O 1
ATOM 1870 N N . ASP A 1 222 ? 0.823 3.471 -15.920 1.00 85.88 222 ASP A N 1
ATOM 1871 C CA . ASP A 1 222 ? 1.453 2.209 -15.529 1.00 85.88 222 ASP A CA 1
ATOM 1872 C C . ASP A 1 222 ? 2.031 1.502 -16.751 1.00 85.88 222 ASP A C 1
ATOM 1874 O O . ASP A 1 222 ? 1.373 1.385 -17.786 1.00 85.88 222 ASP A O 1
ATOM 1878 N N . ILE A 1 223 ? 3.276 1.042 -16.636 1.00 89.56 223 ILE A N 1
ATOM 1879 C CA . ILE A 1 223 ? 4.024 0.456 -17.747 1.00 89.56 223 ILE A CA 1
ATOM 1880 C C . ILE A 1 223 ? 4.679 -0.827 -17.251 1.00 89.56 223 ILE A C 1
ATOM 1882 O O . ILE A 1 223 ? 5.684 -0.785 -16.547 1.00 89.56 223 ILE A O 1
ATOM 1886 N N . PHE A 1 224 ? 4.104 -1.961 -17.650 1.00 91.44 224 PHE A N 1
ATOM 1887 C CA . PHE A 1 224 ? 4.582 -3.298 -17.307 1.00 91.44 224 PHE A CA 1
ATOM 1888 C C . PHE A 1 224 ? 4.951 -4.044 -18.592 1.00 91.44 224 PHE A C 1
ATOM 1890 O O . PHE A 1 224 ? 4.084 -4.320 -19.425 1.00 91.44 224 PHE A O 1
ATOM 1897 N N . LYS A 1 225 ? 6.239 -4.334 -18.801 1.00 89.69 225 LYS A N 1
ATOM 1898 C CA . LYS A 1 225 ? 6.745 -4.961 -20.036 1.00 89.69 225 LYS A CA 1
ATOM 1899 C C . LYS A 1 225 ? 6.829 -6.477 -19.928 1.00 89.69 225 LYS A C 1
ATOM 1901 O O . LYS A 1 225 ? 6.704 -7.175 -20.929 1.00 89.69 225 LYS A O 1
ATOM 1906 N N . THR A 1 226 ? 7.063 -6.979 -18.724 1.00 90.06 226 THR A N 1
ATOM 1907 C CA . THR A 1 226 ? 7.391 -8.382 -18.452 1.00 90.06 226 THR A CA 1
ATOM 1908 C C . THR A 1 226 ? 6.345 -9.080 -17.596 1.00 90.06 226 THR A C 1
ATOM 1910 O O . THR A 1 226 ? 6.538 -10.238 -17.223 1.00 90.06 226 THR A O 1
ATOM 1913 N N . CYS A 1 227 ? 5.241 -8.400 -17.274 1.00 88.50 227 CYS A N 1
ATOM 1914 C CA . CYS A 1 227 ? 4.098 -9.017 -16.615 1.00 88.50 227 CYS A CA 1
ATOM 1915 C C . CYS A 1 227 ? 3.500 -10.121 -17.506 1.00 88.50 227 CYS A C 1
ATOM 1917 O O . CYS A 1 227 ? 3.131 -9.881 -18.668 1.00 88.50 227 CYS A O 1
ATOM 1919 N N . SER A 1 228 ? 3.431 -11.329 -16.938 1.00 89.06 228 SER A N 1
ATOM 1920 C CA . SER A 1 228 ? 2.916 -12.532 -17.589 1.00 89.06 228 SER A CA 1
ATOM 1921 C C . SER A 1 228 ? 1.476 -12.325 -18.063 1.00 89.06 228 SER A C 1
ATOM 1923 O O . SER A 1 228 ? 0.680 -11.767 -17.304 1.00 89.06 228 SER A O 1
ATOM 1925 N N . PRO A 1 229 ? 1.101 -12.764 -19.282 1.00 90.12 229 PRO A N 1
ATOM 1926 C CA . PRO A 1 229 ? -0.269 -12.652 -19.778 1.00 90.12 229 PRO A CA 1
ATOM 1927 C C . PRO A 1 229 ? -1.314 -13.219 -18.812 1.00 90.12 229 PRO A C 1
ATOM 1929 O O . PRO A 1 229 ? -2.369 -12.612 -18.671 1.00 90.12 229 PRO A O 1
ATOM 1932 N N . THR A 1 230 ? -0.984 -14.300 -18.099 1.00 91.81 230 THR A N 1
ATOM 1933 C CA . THR A 1 230 ? -1.847 -14.947 -17.097 1.00 91.81 230 THR A CA 1
ATOM 1934 C C . THR A 1 230 ? -2.164 -14.034 -15.911 1.00 91.81 230 THR A C 1
ATOM 1936 O O . THR A 1 230 ? -3.258 -14.087 -15.366 1.00 91.81 230 THR A O 1
ATOM 1939 N N . LEU A 1 231 ? -1.237 -13.150 -15.524 1.00 93.44 231 LEU A N 1
ATOM 1940 C CA . LEU A 1 231 ? -1.400 -12.253 -14.371 1.00 93.44 231 LEU A CA 1
ATOM 1941 C C . LEU A 1 231 ? -1.931 -10.866 -14.744 1.00 93.44 231 LEU A C 1
ATOM 1943 O O . LEU A 1 231 ? -2.364 -10.122 -13.867 1.00 93.44 231 LEU A O 1
ATOM 1947 N N . ARG A 1 232 ? -1.948 -10.502 -16.033 1.00 91.94 232 ARG A N 1
ATOM 1948 C CA . ARG A 1 232 ? -2.476 -9.201 -16.487 1.00 91.94 232 ARG A CA 1
ATOM 1949 C C . ARG A 1 232 ? -3.929 -8.942 -16.068 1.00 91.94 232 ARG A C 1
ATOM 1951 O O . ARG A 1 232 ? -4.197 -7.817 -15.649 1.00 91.94 232 ARG A O 1
ATOM 1958 N N . PRO A 1 233 ? -4.857 -9.920 -16.121 1.00 91.81 233 PRO A N 1
ATOM 1959 C CA . PRO A 1 233 ? -6.234 -9.723 -15.662 1.00 91.81 233 PRO A CA 1
ATOM 1960 C C . PRO A 1 233 ? -6.360 -9.441 -14.161 1.00 91.81 233 PRO A C 1
ATOM 1962 O O . PRO A 1 233 ? -7.423 -9.003 -13.728 1.00 91.81 233 PRO A O 1
ATOM 1965 N N . PHE A 1 234 ? -5.306 -9.714 -13.390 1.00 93.62 234 PHE A N 1
ATOM 1966 C CA . PHE A 1 234 ? -5.231 -9.564 -11.937 1.00 93.62 234 PHE A CA 1
ATOM 1967 C C . PHE A 1 234 ? -4.426 -8.321 -11.518 1.00 93.62 234 PHE A C 1
ATOM 1969 O O . PHE A 1 234 ? -4.126 -8.142 -10.339 1.00 93.62 234 PHE A O 1
ATOM 1976 N N . LEU A 1 235 ? -4.042 -7.452 -12.463 1.00 93.38 235 LEU A N 1
ATOM 1977 C CA . LEU A 1 235 ? -3.340 -6.209 -12.147 1.00 93.38 235 LEU A CA 1
ATOM 1978 C C . LEU A 1 235 ? -4.228 -5.282 -11.315 1.00 93.38 235 LEU A C 1
ATOM 1980 O O . LEU A 1 235 ? -5.316 -4.884 -11.729 1.00 93.38 235 LEU A O 1
ATOM 1984 N N . TYR A 1 236 ? -3.716 -4.878 -10.157 1.00 92.56 236 TYR A N 1
ATOM 1985 C CA . TYR A 1 236 ? -4.382 -3.939 -9.275 1.00 92.56 236 TYR A CA 1
ATOM 1986 C C . TYR A 1 236 ? -4.097 -2.496 -9.707 1.00 92.56 236 TYR A C 1
ATOM 1988 O O . TYR A 1 236 ? -3.041 -1.925 -9.418 1.00 92.56 236 TYR A O 1
ATOM 1996 N N . LEU A 1 237 ? -5.058 -1.903 -10.415 1.00 88.75 237 LEU A N 1
ATOM 1997 C CA . LEU A 1 237 ? -4.951 -0.575 -11.028 1.00 88.75 237 LEU A CA 1
ATOM 1998 C C . LEU A 1 237 ? -5.889 0.447 -10.372 1.00 88.75 237 LEU A C 1
ATOM 2000 O O . LEU A 1 237 ? -6.504 1.248 -11.066 1.00 88.75 237 LEU A O 1
ATOM 2004 N N . SER A 1 238 ? -6.010 0.420 -9.041 1.00 84.00 238 SER A N 1
ATOM 2005 C CA . SER A 1 238 ? -6.832 1.391 -8.302 1.00 84.00 238 SER A CA 1
ATOM 2006 C C . SER A 1 238 ? -6.411 2.830 -8.621 1.00 84.00 238 SER A C 1
ATOM 2008 O O . SER A 1 238 ? -5.213 3.144 -8.655 1.00 84.00 238 SER A O 1
ATOM 2010 N N . ASP A 1 239 ? -7.389 3.685 -8.900 1.00 80.38 239 ASP A N 1
ATOM 2011 C CA . ASP A 1 239 ? -7.165 5.105 -9.146 1.00 80.38 239 ASP A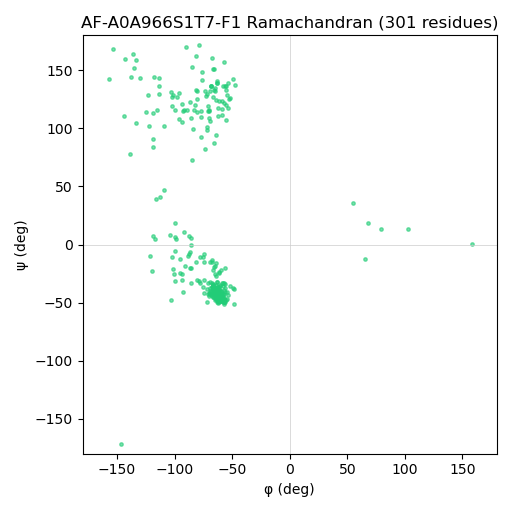 CA 1
ATOM 2012 C C . ASP A 1 239 ? -6.907 5.836 -7.826 1.00 80.38 239 ASP A C 1
ATOM 2014 O O . ASP A 1 239 ? -7.438 5.476 -6.773 1.00 80.38 239 ASP A O 1
ATOM 2018 N N . TYR A 1 240 ? -6.093 6.891 -7.875 1.00 80.69 240 TYR A N 1
ATOM 2019 C CA . TYR A 1 240 ? -5.872 7.713 -6.694 1.00 80.69 240 TYR A CA 1
ATOM 2020 C C . TYR A 1 240 ? -7.158 8.441 -6.313 1.00 80.69 240 TYR A C 1
ATOM 2022 O O . TYR A 1 240 ? -7.732 9.171 -7.121 1.00 80.69 240 TYR A O 1
ATOM 2030 N N . ASN A 1 241 ? -7.562 8.284 -5.056 1.00 78.19 241 ASN A N 1
ATOM 2031 C CA . ASN A 1 241 ? -8.670 9.016 -4.476 1.00 78.19 241 ASN A CA 1
ATOM 2032 C C . ASN A 1 241 ? -8.186 9.737 -3.202 1.00 78.19 241 ASN A C 1
ATOM 2034 O O . ASN A 1 241 ? -7.814 9.063 -2.234 1.00 78.19 241 ASN A O 1
ATOM 2038 N N . PRO A 1 242 ? -8.166 11.086 -3.181 1.00 72.62 242 PRO A N 1
ATOM 2039 C CA . PRO A 1 242 ? -7.743 11.851 -2.008 1.00 72.62 242 PRO A CA 1
ATOM 2040 C C . PRO A 1 242 ? -8.679 11.656 -0.806 1.00 72.62 242 PRO A C 1
ATOM 2042 O O . PRO A 1 242 ? -8.228 11.756 0.333 1.00 72.62 242 PRO A O 1
ATOM 2045 N N . ASP A 1 243 ? -9.944 11.308 -1.056 1.00 74.06 243 ASP A N 1
ATOM 2046 C CA . ASP A 1 243 ? -10.968 11.053 -0.043 1.00 74.06 243 ASP A CA 1
ATOM 2047 C C . ASP A 1 243 ? -11.051 9.573 0.360 1.00 74.06 243 ASP A C 1
ATOM 2049 O O . ASP A 1 243 ? -11.999 9.161 1.028 1.00 74.06 243 ASP A O 1
ATOM 2053 N N . ALA A 1 244 ? -10.097 8.735 -0.056 1.00 76.50 244 ALA A N 1
ATOM 2054 C CA . ALA A 1 244 ? -10.110 7.324 0.304 1.00 76.50 244 ALA A CA 1
ATOM 2055 C C . ALA A 1 244 ? -9.844 7.106 1.800 1.00 76.50 244 ALA A C 1
ATOM 2057 O O . ALA A 1 244 ? -8.909 7.655 2.392 1.00 76.50 244 ALA A O 1
ATOM 2058 N N . ILE A 1 245 ? -10.632 6.208 2.392 1.00 79.19 245 ILE A N 1
ATOM 2059 C CA . ILE A 1 245 ? -10.411 5.703 3.746 1.00 79.19 245 ILE A CA 1
ATOM 2060 C C . ILE A 1 245 ? -9.724 4.343 3.648 1.00 79.19 245 ILE A C 1
ATOM 2062 O O . ILE A 1 245 ? -10.291 3.371 3.152 1.00 79.19 245 ILE A O 1
ATOM 2066 N N . TYR A 1 246 ? -8.497 4.268 4.160 1.00 81.12 246 TYR A N 1
ATOM 2067 C CA . TYR A 1 246 ? -7.686 3.047 4.114 1.00 81.12 246 TYR A CA 1
ATOM 2068 C C . TYR A 1 246 ? -7.832 2.190 5.376 1.00 81.12 246 TYR A C 1
ATOM 2070 O O . TYR A 1 246 ? -7.667 0.982 5.332 1.00 81.12 246 TYR A O 1
ATOM 2078 N N . PHE A 1 247 ? -8.184 2.781 6.516 1.00 78.12 247 PHE A N 1
ATOM 2079 C CA . PHE A 1 247 ? -8.256 2.066 7.797 1.00 78.12 247 PHE A CA 1
ATOM 2080 C C . PHE A 1 247 ? -9.606 1.377 8.061 1.00 78.12 247 PHE A C 1
ATOM 2082 O O . PHE A 1 247 ? -9.743 0.668 9.058 1.00 78.12 247 PHE A O 1
ATOM 2089 N N . SER A 1 248 ? -10.602 1.588 7.195 1.00 75.50 248 SER A N 1
ATOM 2090 C CA . SER A 1 248 ? -11.949 1.030 7.328 1.00 75.50 248 SER A CA 1
ATOM 2091 C C . SER A 1 248 ? -12.231 0.024 6.221 1.00 75.50 248 SER A C 1
ATOM 2093 O O . SER A 1 248 ? -11.953 0.266 5.051 1.00 75.50 248 SER A O 1
ATOM 2095 N N . THR A 1 249 ? -12.837 -1.101 6.591 1.00 69.50 249 THR A N 1
ATOM 2096 C CA . THR A 1 249 ? -13.410 -2.058 5.635 1.00 69.50 249 THR A CA 1
ATOM 2097 C C . THR A 1 249 ? -14.852 -1.699 5.264 1.00 69.50 249 THR A C 1
ATOM 2099 O O . THR A 1 249 ? -15.336 -2.138 4.224 1.00 69.50 249 THR A O 1
ATOM 2102 N N . LYS A 1 250 ? -15.538 -0.894 6.094 1.00 67.56 250 LYS A N 1
ATOM 2103 C CA . LYS A 1 250 ? -16.955 -0.524 5.927 1.00 67.56 250 LYS A CA 1
ATOM 2104 C C . LYS A 1 250 ? -17.165 0.684 5.015 1.00 67.56 250 LYS A C 1
ATOM 2106 O O . LYS A 1 250 ? -18.196 0.740 4.347 1.00 67.56 250 LYS A O 1
ATOM 2111 N N . PHE A 1 251 ? -16.229 1.631 5.022 1.00 69.94 251 PHE A N 1
ATOM 2112 C CA . PHE A 1 251 ? -16.304 2.885 4.271 1.00 69.94 251 PHE A CA 1
ATOM 2113 C C . PHE A 1 251 ? -15.094 2.992 3.363 1.00 69.94 251 PHE A C 1
ATOM 2115 O O . PHE A 1 251 ? -13.966 2.837 3.828 1.00 69.94 251 PHE A O 1
ATOM 2122 N N . GLN A 1 252 ? -15.332 3.251 2.081 1.00 69.75 252 GLN A N 1
ATOM 2123 C CA . GLN A 1 252 ? -14.265 3.405 1.097 1.00 69.75 252 GLN A CA 1
ATOM 2124 C C . GLN A 1 252 ? -13.901 4.879 0.901 1.00 69.75 252 GLN A C 1
ATOM 2126 O O . GLN A 1 252 ? -12.766 5.170 0.528 1.00 69.75 252 GLN A O 1
ATOM 2131 N N . GLN A 1 253 ? -14.833 5.799 1.183 1.00 74.88 253 GLN A N 1
ATOM 2132 C CA . GLN A 1 253 ? -14.653 7.236 0.968 1.00 74.88 253 GLN A CA 1
ATOM 2133 C C . GLN A 1 253 ? -15.140 8.087 2.147 1.00 74.88 253 GLN A C 1
ATOM 2135 O O . GLN A 1 253 ? -16.106 7.738 2.830 1.00 74.88 253 GLN A O 1
ATOM 2140 N N . THR A 1 254 ? -14.532 9.261 2.323 1.00 67.50 254 THR A N 1
ATOM 2141 C CA . THR A 1 254 ? -14.908 10.263 3.334 1.00 67.50 254 THR A CA 1
ATOM 2142 C C . THR A 1 254 ? -16.369 10.704 3.208 1.00 67.50 254 THR A C 1
ATOM 2144 O O . THR A 1 254 ? -17.026 10.955 4.215 1.00 67.50 254 THR A O 1
ATOM 2147 N N . GLN A 1 255 ? -16.929 10.756 1.994 1.00 70.12 255 GLN A N 1
ATOM 2148 C CA . GLN A 1 255 ? -18.344 11.096 1.802 1.00 70.12 255 GLN A CA 1
ATOM 2149 C C . GLN A 1 255 ? -19.294 10.033 2.368 1.00 70.12 255 GLN A C 1
ATOM 2151 O O . GLN A 1 255 ? -20.242 10.388 3.066 1.00 70.12 255 GLN A O 1
ATOM 2156 N N . GLU A 1 256 ? -19.028 8.747 2.115 1.00 70.56 256 GLU A N 1
ATOM 2157 C CA . GLU A 1 256 ? -19.814 7.637 2.677 1.00 70.56 256 GLU A CA 1
ATOM 2158 C C . GLU A 1 256 ? -19.765 7.662 4.206 1.00 70.56 256 GLU A C 1
ATOM 2160 O O . GLU A 1 256 ? -20.777 7.465 4.880 1.00 70.56 256 GLU A O 1
ATOM 2165 N N . LEU A 1 257 ? -18.583 7.963 4.745 1.00 65.56 257 LEU A N 1
ATOM 2166 C CA . LEU A 1 257 ? -18.386 8.118 6.173 1.00 65.56 257 LEU A CA 1
ATOM 2167 C C . LEU A 1 257 ? -19.215 9.281 6.739 1.00 65.56 257 LEU A C 1
ATOM 2169 O O . LEU A 1 257 ? -19.958 9.106 7.702 1.00 65.56 257 LEU A O 1
ATOM 2173 N N . ASN A 1 258 ? -19.137 10.456 6.116 1.00 66.75 258 ASN A N 1
ATOM 2174 C CA . ASN A 1 258 ? -19.876 11.641 6.548 1.00 66.75 258 ASN A CA 1
ATOM 2175 C C . ASN A 1 258 ? -21.398 11.455 6.461 1.00 66.75 258 ASN A C 1
ATOM 2177 O O . ASN A 1 258 ? -22.131 12.019 7.271 1.00 66.75 258 ASN A O 1
ATOM 2181 N N . GLN A 1 259 ? -21.889 10.679 5.491 1.00 71.06 259 GLN A N 1
ATOM 2182 C CA . GLN A 1 259 ? -23.310 10.336 5.379 1.00 71.06 259 GLN A CA 1
ATOM 2183 C C . GLN A 1 259 ? -23.751 9.396 6.506 1.00 71.06 259 GLN A C 1
ATOM 2185 O O . GLN A 1 259 ? -24.787 9.643 7.125 1.00 71.06 259 GLN A O 1
ATOM 2190 N N . SER A 1 260 ? -22.929 8.392 6.834 1.00 66.62 260 SER A N 1
ATOM 2191 C CA . SER A 1 260 ? -23.172 7.508 7.979 1.00 66.62 260 SER A CA 1
ATOM 2192 C C . SER A 1 260 ? -23.220 8.281 9.298 1.00 66.62 260 SER A C 1
ATOM 2194 O O . SER A 1 260 ? -24.112 8.045 10.106 1.00 66.62 260 SER A O 1
ATOM 2196 N N . LEU A 1 261 ? -22.311 9.242 9.500 1.00 63.69 261 LEU A N 1
ATOM 2197 C CA . LEU A 1 261 ? -22.266 10.067 10.715 1.00 63.69 261 LEU A CA 1
ATOM 2198 C C . LEU A 1 261 ? -23.470 11.000 10.872 1.00 63.69 261 LEU A C 1
ATOM 2200 O O . LEU A 1 261 ? -23.806 11.414 11.977 1.00 63.69 261 LEU A O 1
ATOM 2204 N N . ARG A 1 262 ? -24.158 11.322 9.773 1.00 69.12 262 ARG A N 1
ATOM 2205 C CA . ARG A 1 262 ? -25.391 12.121 9.790 1.00 69.12 262 ARG A CA 1
ATOM 2206 C C . ARG A 1 262 ? -26.649 11.280 10.034 1.00 69.12 262 ARG A C 1
ATOM 2208 O O . ARG A 1 262 ? -27.747 11.824 9.946 1.00 69.12 262 ARG A O 1
ATOM 2215 N N . GLY A 1 263 ? -26.509 9.981 10.316 1.00 58.75 263 GLY A N 1
ATOM 2216 C CA . GLY A 1 263 ? -27.636 9.070 10.538 1.00 58.75 263 GLY A CA 1
ATOM 2217 C C . GLY A 1 263 ? -28.471 8.806 9.282 1.00 58.75 263 GLY A C 1
ATOM 2218 O O . GLY A 1 263 ? -29.620 8.381 9.384 1.00 58.75 263 GLY A O 1
ATOM 2219 N N . ILE A 1 264 ? -27.921 9.082 8.096 1.00 52.78 264 ILE A N 1
ATOM 2220 C CA . ILE A 1 264 ? -28.586 8.808 6.824 1.00 52.78 264 ILE A CA 1
ATOM 2221 C C . ILE A 1 264 ? -28.257 7.357 6.463 1.00 52.78 264 ILE A C 1
ATOM 2223 O O . ILE A 1 264 ? -27.110 7.036 6.147 1.00 52.78 264 ILE A O 1
ATOM 2227 N N . GLU A 1 265 ? -29.251 6.465 6.549 1.00 47.25 265 GLU A N 1
ATOM 2228 C CA . GLU A 1 265 ? -29.111 5.086 6.076 1.00 47.25 265 GLU A CA 1
ATOM 2229 C C . GLU A 1 265 ? -28.640 5.070 4.616 1.00 47.25 265 GLU A C 1
ATOM 2231 O O . GLU A 1 265 ? -29.089 5.863 3.785 1.00 47.25 265 GLU A O 1
ATOM 2236 N N . ARG A 1 266 ? -27.721 4.146 4.309 1.00 47.12 266 ARG A N 1
ATOM 2237 C CA . ARG A 1 266 ? -27.163 3.955 2.965 1.00 47.12 266 ARG A CA 1
ATOM 2238 C C . ARG A 1 266 ? -28.281 3.912 1.912 1.00 47.12 266 ARG A C 1
ATOM 2240 O O . ARG A 1 266 ? -29.212 3.119 2.084 1.00 47.12 266 ARG A O 1
ATOM 2247 N N . PRO A 1 267 ? -28.137 4.571 0.748 1.00 42.50 267 PRO A N 1
ATOM 2248 C CA . PRO A 1 267 ? -28.756 4.030 -0.450 1.00 42.50 267 PRO A CA 1
ATOM 2249 C C . PRO A 1 267 ? -28.112 2.659 -0.700 1.00 42.50 267 PRO A C 1
ATOM 2251 O O . PRO A 1 267 ? -26.912 2.539 -0.958 1.00 42.50 267 PRO A O 1
ATOM 2254 N N . LYS A 1 268 ? -28.887 1.589 -0.511 1.00 42.66 268 LYS A N 1
ATOM 2255 C CA . LYS A 1 268 ? -28.469 0.221 -0.828 1.00 42.66 268 LYS A CA 1
ATOM 2256 C C . LYS A 1 268 ? -28.042 0.170 -2.298 1.00 42.66 268 LYS A C 1
ATOM 2258 O O . LYS A 1 268 ? -28.869 0.394 -3.163 1.00 42.66 268 LYS A O 1
ATOM 2263 N N . VAL A 1 269 ? -26.786 -0.195 -2.562 1.00 47.31 269 VAL A N 1
ATOM 2264 C CA . VAL A 1 269 ? -26.308 -0.832 -3.813 1.00 47.31 269 VAL A CA 1
ATOM 2265 C C . VAL A 1 269 ? -26.387 -0.001 -5.116 1.00 47.31 269 VAL A C 1
ATOM 2267 O O . VAL A 1 269 ? -25.691 -0.338 -6.073 1.00 47.31 269 VAL A O 1
ATOM 2270 N N . ASP A 1 270 ? -27.090 1.130 -5.160 1.00 52.78 270 ASP A N 1
ATOM 2271 C CA . ASP A 1 270 ? -27.319 1.856 -6.417 1.00 52.78 270 ASP A CA 1
ATOM 2272 C C . ASP A 1 270 ? -26.102 2.627 -6.946 1.00 52.78 270 ASP A C 1
ATOM 2274 O O . ASP A 1 270 ? -25.917 2.682 -8.155 1.00 52.78 270 ASP A O 1
ATOM 2278 N N . SER A 1 271 ? -25.191 3.139 -6.111 1.00 52.50 271 SER A N 1
ATOM 2279 C CA . SER A 1 271 ? -24.098 4.007 -6.601 1.00 52.50 271 SER A CA 1
ATOM 2280 C C . SER A 1 271 ? -23.081 3.292 -7.503 1.00 52.50 271 SER A C 1
ATOM 2282 O O . SER A 1 271 ? -22.577 3.872 -8.466 1.00 52.50 271 SER A O 1
ATOM 2284 N N . ARG A 1 272 ? -22.786 2.008 -7.244 1.00 52.03 272 ARG A N 1
ATOM 2285 C CA . ARG A 1 272 ? -21.923 1.197 -8.126 1.00 52.03 272 ARG A CA 1
ATOM 2286 C C . ARG A 1 272 ? -22.625 0.846 -9.433 1.00 52.03 272 ARG A C 1
ATOM 2288 O O . ARG A 1 272 ? -21.978 0.863 -10.476 1.00 52.03 272 ARG A O 1
ATOM 2295 N N . LEU A 1 273 ? -23.926 0.562 -9.385 1.00 55.56 273 LEU A N 1
ATOM 2296 C CA . LEU A 1 273 ? -24.746 0.321 -10.575 1.00 55.56 273 LEU A CA 1
ATOM 2297 C C . LEU A 1 273 ? -24.904 1.593 -11.412 1.00 55.56 273 LEU A C 1
ATOM 2299 O O . LEU A 1 273 ? -24.840 1.530 -12.634 1.00 55.56 273 LEU A O 1
ATOM 2303 N N . GLU A 1 274 ? -25.020 2.747 -10.768 1.00 60.97 274 GLU A N 1
ATOM 2304 C CA . GLU A 1 274 ? -25.148 4.052 -11.407 1.00 60.97 274 GLU A CA 1
ATOM 2305 C C . GLU A 1 274 ? -23.825 4.482 -12.056 1.00 60.97 274 GLU A C 1
ATOM 2307 O O . GLU A 1 274 ? -23.811 4.876 -13.221 1.00 60.97 274 GLU A O 1
ATOM 2312 N N . MET A 1 275 ? -22.685 4.272 -11.382 1.00 61.25 275 MET A N 1
ATOM 2313 C CA . MET A 1 275 ? -21.355 4.450 -11.983 1.00 61.25 275 MET A CA 1
ATOM 2314 C C . MET A 1 275 ? -21.099 3.477 -13.143 1.00 61.25 275 MET A C 1
ATOM 2316 O O . MET A 1 275 ? -20.509 3.865 -14.154 1.00 61.25 275 MET A O 1
ATOM 2320 N N . LEU A 1 276 ? -21.545 2.221 -13.032 1.00 59.78 276 LEU A N 1
ATOM 2321 C CA . LEU A 1 276 ? -21.476 1.250 -14.128 1.00 59.78 276 LEU A CA 1
ATOM 2322 C C . LEU A 1 276 ? -22.379 1.656 -15.298 1.00 59.78 276 LEU A C 1
ATOM 2324 O O . LEU A 1 276 ? -21.954 1.551 -16.446 1.00 59.78 276 LEU A O 1
ATOM 2328 N N . SER A 1 277 ? -23.575 2.177 -15.024 1.00 68.50 277 SER A N 1
ATOM 2329 C CA . SER A 1 277 ? -24.504 2.686 -16.037 1.00 68.50 277 SER A CA 1
ATOM 2330 C C . SER A 1 277 ? -23.920 3.897 -16.767 1.00 68.50 277 SER A C 1
ATOM 2332 O O . SER A 1 277 ? -23.906 3.919 -17.996 1.00 68.50 277 SER A O 1
ATOM 2334 N N . GLN A 1 278 ? -23.327 4.849 -16.041 1.00 69.62 278 GLN A N 1
ATOM 2335 C CA . GLN A 1 278 ? -22.650 6.013 -16.625 1.00 69.62 278 GLN A CA 1
ATOM 2336 C C . GLN A 1 278 ? -21.416 5.612 -17.454 1.00 69.62 278 GLN A C 1
ATOM 2338 O O . GLN A 1 278 ? -21.175 6.161 -18.535 1.00 69.62 278 GLN A O 1
ATOM 2343 N N . ARG A 1 279 ? -20.637 4.616 -17.002 1.00 72.12 279 ARG A N 1
ATOM 2344 C CA . ARG A 1 279 ? -19.514 4.053 -17.778 1.00 72.12 279 ARG A CA 1
ATOM 2345 C C . ARG A 1 279 ? -19.992 3.315 -19.034 1.00 72.12 279 ARG A C 1
ATOM 2347 O O . ARG A 1 279 ? -19.380 3.447 -20.091 1.00 72.12 279 ARG A O 1
ATOM 2354 N N . LEU A 1 280 ? -21.101 2.583 -18.960 1.00 74.44 280 LEU A N 1
ATOM 2355 C CA . LEU A 1 280 ? -21.705 1.912 -20.114 1.00 74.44 280 LEU A CA 1
ATOM 2356 C C . LEU A 1 280 ? -22.292 2.904 -21.127 1.00 74.44 280 LEU A C 1
ATOM 2358 O O . LEU A 1 280 ? -22.117 2.714 -22.331 1.00 74.44 280 LEU A O 1
ATOM 2362 N N . GLU A 1 281 ? -22.941 3.977 -20.677 1.00 72.44 281 GLU A N 1
ATOM 2363 C CA . GLU A 1 281 ? -23.444 5.039 -21.557 1.00 72.44 281 GLU A CA 1
ATOM 2364 C C . GLU A 1 281 ? -22.312 5.797 -22.249 1.00 72.44 281 GLU A C 1
ATOM 2366 O O . GLU A 1 281 ? -22.353 5.995 -23.464 1.00 72.44 281 GLU A O 1
ATOM 2371 N N . SER A 1 282 ? -21.258 6.158 -21.518 1.00 68.75 282 SER A N 1
ATOM 2372 C CA . SER A 1 282 ? -20.083 6.811 -22.108 1.00 68.75 282 SER A CA 1
ATOM 2373 C C . SER A 1 282 ? -19.359 5.909 -23.117 1.00 68.75 282 SER A C 1
ATOM 2375 O O . SER A 1 282 ? -18.973 6.384 -24.188 1.00 68.75 282 SER A O 1
ATOM 2377 N N . LEU A 1 283 ? -19.267 4.598 -22.860 1.00 70.50 283 LEU A N 1
ATOM 2378 C CA . LEU A 1 283 ? -18.755 3.621 -23.830 1.00 70.50 283 LEU A CA 1
ATOM 2379 C C . LEU A 1 283 ? -19.659 3.474 -25.062 1.00 70.50 283 LEU A C 1
ATOM 2381 O O . LEU A 1 283 ? -19.146 3.389 -26.178 1.00 70.50 283 LEU A O 1
ATOM 2385 N N . ARG A 1 284 ? -20.990 3.507 -24.905 1.00 68.06 284 ARG A N 1
ATOM 2386 C CA . ARG A 1 284 ? -21.933 3.521 -26.040 1.00 68.06 284 ARG A CA 1
ATOM 2387 C C . ARG A 1 284 ? -21.799 4.787 -26.882 1.00 68.06 284 ARG A C 1
ATOM 2389 O O . ARG A 1 284 ? -21.818 4.698 -28.106 1.00 68.06 284 ARG A O 1
ATOM 2396 N N . HIS A 1 285 ? -21.598 5.948 -26.262 1.00 70.75 285 HIS A N 1
ATOM 2397 C CA . HIS A 1 285 ? -21.358 7.198 -26.986 1.00 70.75 285 HIS A CA 1
ATOM 2398 C C . HIS A 1 285 ? -20.027 7.198 -27.748 1.00 70.75 285 HIS A C 1
ATOM 2400 O O . HIS A 1 285 ? -19.963 7.708 -28.869 1.00 70.75 285 HIS A O 1
ATOM 2406 N N . LEU A 1 286 ? -18.976 6.600 -27.181 1.00 64.69 286 LEU A N 1
ATOM 2407 C CA . LEU A 1 286 ? -17.693 6.421 -27.867 1.00 64.69 286 LEU A CA 1
ATOM 2408 C C . LEU A 1 286 ? -17.794 5.401 -29.009 1.00 64.69 286 LEU A C 1
ATOM 2410 O O . LEU A 1 286 ? -17.299 5.667 -30.101 1.00 64.69 286 LEU A O 1
ATOM 2414 N N . SER A 1 287 ? -18.499 4.287 -28.798 1.00 66.25 287 SER A N 1
ATOM 2415 C CA . SER A 1 287 ? -18.773 3.278 -29.828 1.00 66.25 287 SER A CA 1
ATOM 2416 C C . SER A 1 287 ? -19.614 3.844 -30.982 1.00 66.25 287 SER A C 1
ATOM 2418 O O . SER A 1 287 ? -19.275 3.632 -32.144 1.00 66.25 287 SER A O 1
ATOM 2420 N N . GLY A 1 288 ? -20.632 4.661 -30.691 1.00 65.75 288 GLY A N 1
ATOM 2421 C CA . GLY A 1 288 ? -21.435 5.358 -31.702 1.00 65.75 288 GLY A CA 1
ATOM 2422 C C . GLY A 1 288 ? -20.656 6.426 -32.480 1.00 65.75 288 GLY A C 1
ATOM 2423 O O . GLY A 1 288 ? -20.872 6.606 -33.679 1.00 65.75 288 GLY A O 1
ATOM 2424 N N . LYS A 1 289 ? -19.692 7.102 -31.840 1.00 60.19 289 LYS A N 1
ATOM 2425 C CA . LYS A 1 289 ? -18.746 7.998 -32.530 1.00 60.19 289 LYS A CA 1
ATOM 2426 C C . LYS A 1 289 ? -17.753 7.244 -33.414 1.00 60.19 289 LYS A C 1
ATOM 2428 O O . LYS A 1 289 ? -17.364 7.762 -34.454 1.00 60.19 289 LYS A O 1
ATOM 2433 N N . LEU A 1 290 ? -17.363 6.030 -33.029 1.00 53.88 290 LEU A N 1
ATOM 2434 C CA . LEU A 1 290 ? -16.467 5.195 -33.829 1.00 53.88 290 LEU A CA 1
ATOM 2435 C C . LEU A 1 290 ? -17.191 4.581 -35.041 1.00 53.88 290 LEU A C 1
ATOM 2437 O O . LEU A 1 290 ? -16.617 4.516 -36.122 1.00 53.88 290 LEU A O 1
ATOM 2441 N N . GLY A 1 291 ? -18.463 4.199 -34.880 1.00 53.97 291 GLY A N 1
ATOM 2442 C CA . GLY A 1 291 ? -19.315 3.676 -35.956 1.00 53.97 291 GLY A CA 1
ATOM 2443 C C . GLY A 1 291 ? -19.844 4.730 -36.939 1.00 53.97 291 GLY A C 1
ATOM 2444 O O . GLY A 1 291 ? -20.373 4.372 -37.982 1.00 53.97 291 GLY A O 1
ATOM 2445 N N . SER A 1 292 ? -19.696 6.024 -36.636 1.00 51.84 292 SER A N 1
ATOM 2446 C CA . SER A 1 292 ? -20.095 7.137 -37.520 1.00 51.84 292 SER A CA 1
ATOM 2447 C C . SER A 1 292 ? -18.930 7.752 -38.307 1.00 51.84 292 SER A C 1
ATOM 2449 O O . SER A 1 292 ? -19.121 8.739 -39.019 1.00 51.84 292 SER A O 1
ATOM 2451 N N . LEU A 1 293 ? -17.731 7.163 -38.231 1.00 49.31 293 LEU A N 1
ATOM 2452 C CA . LEU A 1 293 ? -16.626 7.497 -39.128 1.00 49.31 293 LEU A CA 1
ATOM 2453 C C . LEU A 1 293 ? -16.940 6.965 -40.541 1.00 49.31 293 LEU A C 1
ATOM 2455 O O . LEU A 1 293 ? -17.101 5.754 -40.713 1.00 49.31 293 LEU A O 1
ATOM 2459 N N . PRO A 1 294 ? -17.028 7.824 -41.573 1.00 46.59 294 PRO A N 1
ATOM 2460 C CA . PRO A 1 294 ? -17.297 7.372 -42.930 1.00 46.59 294 PRO A CA 1
ATOM 2461 C C . PRO A 1 294 ? -16.070 6.615 -43.456 1.00 46.59 294 PRO A C 1
ATOM 2463 O O . PRO A 1 294 ? -15.026 7.216 -43.708 1.00 46.59 294 PRO A O 1
ATOM 2466 N N . GLY A 1 295 ? -16.185 5.292 -43.602 1.00 54.91 295 GLY A N 1
ATOM 2467 C CA . GLY A 1 295 ? -15.123 4.476 -44.203 1.00 54.91 295 GLY A CA 1
ATOM 2468 C C . GLY A 1 295 ? -15.093 2.979 -43.883 1.00 54.91 295 GLY A C 1
ATOM 2469 O O . GLY A 1 295 ? -14.190 2.313 -44.381 1.00 54.91 295 GLY A O 1
ATOM 2470 N N . LEU A 1 296 ? -16.021 2.433 -43.084 1.00 49.97 296 LEU A N 1
ATOM 2471 C CA . LEU A 1 296 ? -15.940 1.030 -42.631 1.00 49.97 296 LEU A CA 1
ATOM 2472 C C . LEU A 1 296 ? -17.087 0.092 -43.038 1.00 49.97 296 LEU A C 1
ATOM 2474 O O . LEU A 1 296 ? -17.039 -1.071 -42.659 1.00 49.97 296 LEU A O 1
ATOM 2478 N N . ASP A 1 297 ? -18.024 0.521 -43.885 1.00 45.75 297 ASP A N 1
ATOM 2479 C CA . ASP A 1 297 ? -19.037 -0.378 -44.456 1.00 45.75 297 ASP A CA 1
ATOM 2480 C C . ASP A 1 297 ? -18.941 -0.432 -45.981 1.00 45.75 297 ASP A C 1
ATOM 2482 O O . ASP A 1 297 ? -19.589 0.339 -46.686 1.00 45.75 297 ASP A O 1
ATOM 2486 N N . GLN A 1 298 ? -18.157 -1.382 -46.497 1.00 38.53 298 GLN A N 1
ATOM 2487 C CA . GLN A 1 298 ? -18.516 -2.094 -47.727 1.00 38.53 298 GLN A CA 1
ATOM 2488 C C . GLN A 1 298 ? -18.068 -3.561 -47.626 1.00 38.53 298 GLN A C 1
ATOM 2490 O O . GLN A 1 298 ? -16.866 -3.836 -47.690 1.00 38.53 298 GLN A O 1
ATOM 2495 N N . PRO A 1 299 ? -18.998 -4.527 -47.521 1.00 41.66 299 PRO A N 1
ATOM 2496 C CA . PRO A 1 299 ? -18.692 -5.907 -47.853 1.00 41.66 299 PRO A CA 1
ATOM 2497 C C . PRO A 1 299 ? -18.529 -6.000 -49.375 1.00 41.66 299 PRO A C 1
ATOM 2499 O O . PRO A 1 299 ? -19.462 -5.744 -50.134 1.00 41.66 299 PRO A O 1
ATOM 2502 N N . GLN A 1 300 ? -17.320 -6.325 -49.837 1.00 40.09 300 GLN A N 1
ATOM 2503 C CA . GLN A 1 300 ? -17.100 -6.685 -51.235 1.00 40.09 300 GLN A CA 1
ATOM 2504 C C . GLN A 1 300 ? -17.703 -8.069 -51.492 1.00 40.09 300 GLN A C 1
ATOM 2506 O O . GLN A 1 300 ? -17.086 -9.087 -51.177 1.00 40.09 300 GLN A O 1
ATOM 2511 N N . ASP A 1 301 ? -18.885 -8.095 -52.104 1.00 42.03 301 ASP A N 1
ATOM 2512 C CA . ASP A 1 301 ? -19.393 -9.271 -52.806 1.00 42.03 301 ASP A CA 1
ATOM 2513 C C . ASP A 1 301 ? -18.402 -9.657 -53.914 1.00 42.03 301 ASP A C 1
ATOM 2515 O O . ASP A 1 301 ? -18.231 -8.943 -54.908 1.00 42.03 301 ASP A O 1
ATOM 2519 N N . ARG A 1 302 ? -17.729 -10.799 -53.749 1.00 39.69 302 ARG A N 1
ATOM 2520 C CA . ARG A 1 302 ? -16.991 -11.454 -54.833 1.00 39.69 302 ARG A CA 1
ATOM 2521 C C . ARG A 1 302 ? -17.908 -12.470 -55.508 1.00 39.69 302 ARG A C 1
ATOM 2523 O O . ARG A 1 302 ? -18.315 -13.445 -54.883 1.00 39.69 302 ARG A O 1
ATOM 2530 N N . LYS A 1 303 ? -18.218 -12.192 -56.776 1.00 42.25 303 LYS A N 1
ATOM 2531 C CA . LYS A 1 303 ? -18.667 -13.180 -57.766 1.00 42.25 303 LYS A CA 1
ATOM 2532 C C . LYS A 1 303 ? -17.571 -14.198 -58.056 1.00 42.25 303 LYS A C 1
ATOM 2534 O O . LYS A 1 303 ? -16.384 -13.800 -57.992 1.00 42.25 303 LYS A O 1
#

Sequence (303 aa):
MNAYPEPQCPIIIRYHRLLEAFSRSDDERDFYLDRIEGAIIYLDLDKPEEEIKEAEKELNHHSNRYIPVPKLTYYESKKVMEGFVNEKVYDIDTKEKLLDIISSQEAKENFLEFVFDHLTELDKWQQFYLERFKVRIIEWLCKHRVFFTFEEDLEMPKNLLEKAKLHLFDVKVPKDVAQARDIINIKAASYQSADSYVQKPRRGRPPKALPKVETEPQFTMDIFKTCSPTLRPFLYLSDYNPDAIYFSTKFQQTQELNQSLRGIERPKVDSRLEMLSQRLESLRHLSGKLGSLPGLDQPQDRK

Foldsee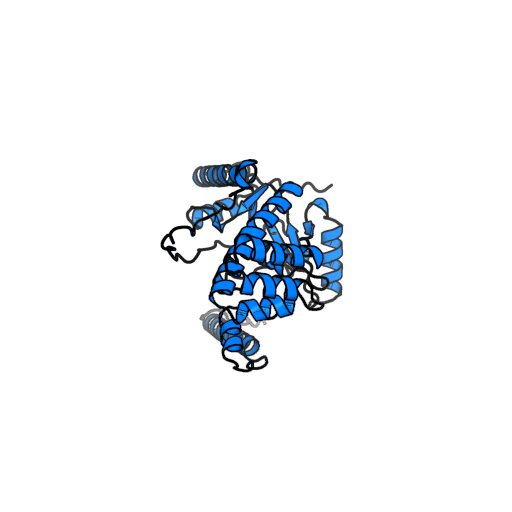k 3Di:
DPDDFAFPFAAEEAPVLLLLLQLPDDPQWKWKAFLRHGFIFIQDPVDDPVLSVVVVVVCVVPVVGIDIRDHQDLVNLLVLQLCLLVQPPDDPVLSVVLVVLSVDPPNLVSNVVSCLLPVVSVVSSQVSSSVVVVLVSLVVCVVSVRQHAYPQPQPDDQVLVVQLSVCRRPPDDDPSNVVSRVSRRVRSVCSVDPVNNDPPRPPDDDDDDDPPPPDPDDDYDRDDDPPDPSRVVRTDDDDDDPQADSNDPVDGGVVVSVCVSVVNDDPPPVPVVVVVVVVVVVVVVVVVVVVPPPDPDDDDDDD

Mean predicted aligned error: 11.74 Å

Nearest PDB structures (foldseek):
  8e73-assembly1_AK  TM=2.026E-01  e=8.008E+00  Vigna radiata

Solvent-accessible surface area (backbone atoms only — not comparable to full-atom values): 18256 Å² total; per-residue (Å²): 133,86,81,72,81,64,56,73,48,50,29,62,29,59,54,68,58,53,50,44,44,44,54,59,20,48,100,79,34,51,32,29,39,31,70,67,58,43,50,40,36,37,59,61,78,91,50,60,68,67,58,52,54,50,34,50,50,51,44,63,77,36,51,92,45,38,41,75,52,64,58,69,48,72,69,56,52,49,50,52,52,52,47,45,44,70,75,73,47,80,53,63,71,62,34,53,54,51,53,52,37,57,70,44,96,59,22,67,64,54,43,50,52,54,31,62,79,34,61,75,51,34,57,51,46,54,52,50,50,53,56,53,47,52,53,51,50,52,52,50,38,53,75,70,69,48,60,45,32,47,52,86,77,55,96,67,60,56,73,53,52,44,50,37,54,75,42,36,64,49,90,81,68,58,72,69,41,52,53,48,41,51,54,46,43,58,53,26,51,54,70,70,43,84,73,62,80,56,84,67,78,70,82,90,63,83,75,78,83,69,85,78,82,85,68,81,85,83,81,66,82,91,72,75,89,80,71,50,78,74,46,56,89,28,54,60,76,78,75,93,57,96,53,53,40,59,93,45,93,90,34,64,33,53,66,61,45,55,39,50,75,68,71,48,76,74,80,77,76,48,68,65,54,50,52,49,48,53,52,51,51,52,50,49,53,51,50,53,58,61,72,66,52,94,85,80,87,76,86,80,83,79,130

Radius of gyration: 23.17 Å; Cα contacts (8 Å, |Δi|>4): 272; chains: 1; bounding box: 51×48×87 Å

pLDDT: mean 80.91, std 17.16, range [38.0, 96.69]

Secondary structure (DSSP, 8-state):
---PPPPSS-EEE-HHHHHHHHHH-SSS-EEEEETTT-PEEEE-TTS-HHHHHHHHHHHHHTTTTEEEPPP--HHHHHHHHHHHHHHT---HHHHHHHHHHHHSTTHHHHHHHHHHH-HHHHHHHHHHHHHHHHHHHHHHHHHTT--EEEGGG--S-HHHHHHHHHTTT-SS--HHHHHHHHHHHHHHHHHHSGGGG-----TTSPPP------PPP-PPPP--SS--TTTGGGB--PPP-TTB-SS-SS-SBHHHHHHHHTT-----SHHHHHHHHHHHHHHHHHHHHHHTSTT--------